Protein AF-A0A3T1D7U4-F1 (afdb_monomer_lite)

Secondary structure (DSSP, 8-state):
-HHHHHHHHHHHHHHHHHHHHHHHHHHHHTT---SEEEEE---SSSSBS-TTS-TT-EEEEEBSEEEEEEETTEEEEEE-SSEEEEEE-----TT-SEEEEEEEESSS-GGGSEEEEEEETTEEE---SBHHHHHTS---SS-EEEEEETTTTTPPSS--EEEEEEPTT--EEEEEEEEEEES--SS-----------PPP----------------------------------HHHHHHHHHHHHHHHHHHHHHHHHTT-

Sequence (262 aa):
MTSLLKKKSFKLSLSLLVALNLLFVTGLTAMAASDNLVFDNYNRATLSDFAGAKVGAQWTGGDAGKSATIEDNALKLEYASKGWFGTGGGIDASEYKYLKITIKGASGGEGADFDLNYAVGETVKTIGKNFADLSGVAITKDYKDIYIDLAANKIDKGIQALHFNFQDGKSGTIWIDDISFTNSNGKKAEPAKVEPKKEEPKKEEPKKDDGEKSEPAATDGAGAEANPKTGDTMNVTLYGLIALLSGGAALAFAIKLRRAKS

Organism: NCBI:txid2507935

pLDDT: mean 72.89, std 22.6, range [29.14, 98.56]

Radius of gyration: 27.5 Å; chains: 1; bounding box: 80×64×59 Å

InterPro domains:
  IPR008979 Galactose-binding-like domain superfamily [SSF49785] (35-192)

Structure (mmCIF, N/CA/C/O backbone):
data_AF-A0A3T1D7U4-F1
#
_entry.id   AF-A0A3T1D7U4-F1
#
loop_
_atom_site.group_PDB
_atom_site.id
_atom_site.type_symbol
_atom_site.label_atom_id
_atom_site.label_alt_id
_atom_site.label_comp_id
_atom_site.label_asym_id
_atom_site.label_entity_id
_atom_site.label_seq_id
_atom_site.pdbx_PDB_ins_code
_atom_site.Cartn_x
_atom_site.Cartn_y
_atom_site.Cartn_z
_atom_site.occupancy
_atom_site.B_iso_or_equiv
_atom_site.auth_seq_id
_atom_site.auth_comp_id
_atom_site.auth_asym_id
_atom_site.auth_atom_id
_atom_site.pdbx_PDB_model_num
ATOM 1 N N . MET A 1 1 ? -65.499 -21.328 26.553 1.00 53.66 1 MET A N 1
ATOM 2 C CA . MET A 1 1 ? -64.328 -21.721 25.724 1.00 53.66 1 MET A CA 1
ATOM 3 C C . MET A 1 1 ? -63.491 -20.549 25.180 1.00 53.66 1 MET A C 1
ATOM 5 O O . MET A 1 1 ? -62.374 -20.770 24.738 1.00 53.66 1 MET A O 1
ATOM 9 N N . THR A 1 2 ? -63.934 -19.292 25.274 1.00 55.16 2 THR A N 1
ATOM 10 C CA . THR A 1 2 ? -63.253 -18.107 24.699 1.00 55.16 2 THR A CA 1
ATOM 11 C C . THR A 1 2 ? -62.012 -17.602 25.461 1.00 55.16 2 THR A C 1
ATOM 13 O O . THR A 1 2 ? -61.178 -16.905 24.887 1.00 55.16 2 THR A O 1
ATOM 16 N N . SER A 1 3 ? -61.840 -17.963 26.739 1.00 56.12 3 SER A N 1
ATOM 17 C CA . SER A 1 3 ? -60.735 -17.479 27.596 1.00 56.12 3 SER A CA 1
ATOM 18 C C . SER A 1 3 ? -59.386 -18.178 27.335 1.00 56.12 3 SER A C 1
ATOM 20 O O . SER A 1 3 ? -58.329 -17.544 27.343 1.00 56.12 3 SER A O 1
ATOM 22 N N . LEU A 1 4 ? -59.410 -19.478 27.027 1.00 48.28 4 LEU A N 1
ATOM 23 C CA . LEU A 1 4 ? -58.203 -20.286 26.799 1.00 48.28 4 LEU A CA 1
ATOM 24 C C . LEU A 1 4 ? -57.510 -19.961 25.466 1.00 48.28 4 LEU A C 1
ATOM 26 O O . LEU A 1 4 ? -56.281 -19.916 25.407 1.00 48.28 4 LEU A O 1
ATOM 30 N N . LEU A 1 5 ? -58.289 -19.653 24.425 1.00 49.59 5 LEU A N 1
ATOM 31 C CA . LEU A 1 5 ? -57.775 -19.254 23.109 1.00 49.59 5 LEU A CA 1
ATOM 32 C C . LEU A 1 5 ? -57.047 -17.897 23.157 1.00 49.59 5 LEU A C 1
ATOM 34 O O . LEU A 1 5 ? -55.971 -17.767 22.578 1.00 49.59 5 LEU A O 1
ATOM 38 N N . LYS A 1 6 ? -57.547 -16.924 23.938 1.00 50.53 6 LYS A N 1
ATOM 39 C CA . LYS A 1 6 ? -56.893 -15.610 24.126 1.00 50.53 6 LYS A CA 1
ATOM 40 C C . LYS A 1 6 ? -55.563 -15.685 24.886 1.00 50.53 6 LYS A C 1
ATOM 42 O O . LYS A 1 6 ? -54.663 -14.894 24.623 1.00 50.53 6 LYS A O 1
ATOM 47 N N . LYS A 1 7 ? -55.410 -16.626 25.827 1.00 51.91 7 LYS A N 1
ATOM 48 C CA . LYS A 1 7 ? -54.144 -16.811 26.563 1.00 51.91 7 LYS A CA 1
ATOM 49 C C . LYS A 1 7 ? -53.052 -17.455 25.705 1.00 51.91 7 LYS A C 1
ATOM 51 O O . LYS A 1 7 ? -51.885 -17.110 25.877 1.00 51.91 7 LYS A O 1
ATOM 56 N N . LYS A 1 8 ? -53.408 -18.371 24.795 1.00 51.25 8 LYS A N 1
ATOM 57 C CA . LYS A 1 8 ? -52.442 -18.996 23.875 1.00 51.25 8 LYS A CA 1
ATOM 58 C C . LYS A 1 8 ? -51.929 -18.008 22.823 1.00 51.25 8 LYS A C 1
ATOM 60 O O . LYS A 1 8 ? -50.721 -17.956 22.617 1.00 51.25 8 LYS A O 1
ATOM 65 N N . SER A 1 9 ? -52.800 -17.182 22.236 1.00 55.19 9 SER A N 1
ATOM 66 C CA . SER A 1 9 ? -52.379 -16.190 21.233 1.00 55.19 9 SER A CA 1
ATOM 67 C C . SER A 1 9 ? -51.456 -15.110 21.812 1.00 55.19 9 SER A C 1
ATOM 69 O O . SER A 1 9 ? -50.485 -14.734 21.165 1.00 55.19 9 SER A O 1
ATOM 71 N N . PHE A 1 10 ? -51.685 -14.682 23.059 1.00 55.12 10 PHE A N 1
ATOM 72 C CA . PHE A 1 10 ? -50.852 -13.671 23.723 1.00 55.12 10 PHE A CA 1
ATOM 73 C C . PHE A 1 10 ? -49.442 -14.171 24.086 1.00 55.12 10 PHE A C 1
ATOM 75 O O . PHE A 1 10 ? -48.466 -13.425 23.992 1.00 55.12 10 PHE A O 1
ATOM 82 N N . LYS A 1 11 ? -49.311 -15.444 24.488 1.00 54.38 11 LYS A N 1
ATOM 83 C CA . LYS A 1 11 ? -47.994 -16.056 24.739 1.00 54.38 11 LYS A CA 1
ATOM 84 C C . LYS A 1 11 ? -47.196 -16.199 23.444 1.00 54.38 11 LYS A C 1
ATOM 86 O O . LYS A 1 11 ? -46.008 -15.903 23.443 1.00 54.38 11 LYS A O 1
ATOM 91 N N . LEU A 1 12 ? -47.862 -16.570 22.349 1.00 57.53 12 LEU A N 1
ATOM 92 C CA . LEU A 1 12 ? -47.230 -16.696 21.037 1.00 57.53 12 LEU A CA 1
ATOM 93 C C . LEU A 1 12 ? -46.692 -15.344 20.534 1.00 57.53 12 LEU A C 1
ATOM 95 O O . LEU A 1 12 ? -45.553 -15.272 20.085 1.00 57.53 12 LEU A O 1
ATOM 99 N N . SER A 1 13 ? -47.467 -14.261 20.679 1.00 58.38 13 SER A N 1
ATOM 100 C CA . SER A 1 13 ? -47.046 -12.918 20.254 1.00 58.38 13 SER A CA 1
ATOM 101 C C . SER A 1 13 ? -45.877 -12.362 21.070 1.00 58.38 13 SER A C 1
ATOM 103 O O . SER A 1 13 ? -45.016 -11.684 20.519 1.00 58.38 13 SER A O 1
ATOM 105 N N . LEU A 1 14 ? -45.815 -12.659 22.373 1.00 58.28 14 LEU A N 1
ATOM 106 C CA . LEU A 1 14 ? -44.717 -12.200 23.226 1.00 58.28 14 LEU A CA 1
ATOM 107 C C . LEU A 1 14 ? -43.421 -12.973 22.939 1.00 58.28 14 LEU A C 1
ATOM 109 O O . LEU A 1 14 ? -42.357 -12.367 22.862 1.00 58.28 14 LEU A O 1
ATOM 113 N N . SER A 1 15 ? -43.512 -14.287 22.714 1.00 57.69 15 SER A N 1
ATOM 114 C CA . SER A 1 15 ? -42.366 -15.107 22.306 1.00 57.69 15 SER A CA 1
ATOM 115 C C . SER A 1 15 ? -41.823 -14.702 20.934 1.00 57.69 15 SER A C 1
ATOM 117 O O . SER A 1 15 ? -40.609 -14.652 20.766 1.00 57.69 15 SER A O 1
ATOM 119 N N . LEU A 1 16 ? -42.694 -14.345 19.982 1.00 58.44 16 LEU A N 1
ATOM 120 C CA . LEU A 1 16 ? -42.275 -13.860 18.664 1.00 58.44 16 LEU A CA 1
ATOM 121 C C . LEU A 1 16 ? -41.575 -12.494 18.752 1.00 58.44 16 LEU A C 1
ATOM 123 O O . LEU A 1 16 ? -40.572 -12.276 18.082 1.00 58.44 16 LEU A O 1
ATOM 127 N N . LEU A 1 17 ? -42.058 -11.594 19.617 1.00 59.16 17 LEU A N 1
ATOM 128 C CA . LEU A 1 17 ? -41.446 -10.281 19.835 1.00 59.16 17 LEU A CA 1
ATOM 129 C C . LEU A 1 17 ? -40.070 -10.392 20.514 1.00 59.16 17 LEU A C 1
ATOM 131 O O . LEU A 1 17 ? -39.145 -9.673 20.143 1.00 59.16 17 LEU A O 1
ATOM 135 N N . VAL A 1 18 ? -39.917 -11.308 21.475 1.00 61.97 18 VAL A N 1
ATOM 136 C CA . VAL A 1 18 ? -38.624 -11.594 22.123 1.00 61.97 18 VAL A CA 1
ATOM 137 C C . VAL A 1 18 ? -37.654 -12.254 21.142 1.00 61.97 18 VAL A C 1
ATOM 139 O O . VAL A 1 18 ? -36.500 -11.844 21.081 1.00 61.97 18 VAL A O 1
ATOM 142 N N . ALA A 1 19 ? -38.113 -13.214 20.333 1.00 59.09 19 ALA A N 1
ATOM 143 C CA . ALA A 1 19 ? -37.288 -13.853 19.307 1.00 59.09 19 ALA A CA 1
ATOM 144 C C . ALA A 1 19 ? -36.840 -12.857 18.225 1.00 59.09 19 ALA A C 1
ATOM 146 O O . ALA A 1 19 ? -35.677 -12.868 17.837 1.00 59.09 19 ALA A O 1
ATOM 147 N N . LEU A 1 20 ? -37.723 -11.951 17.791 1.00 57.59 20 LEU A N 1
ATOM 148 C CA . LEU A 1 20 ? -37.390 -10.907 16.820 1.00 57.59 20 LEU A CA 1
ATOM 149 C C . LEU A 1 20 ? -36.374 -9.903 17.382 1.00 57.59 20 LEU A C 1
ATOM 151 O O . LEU A 1 20 ? -35.462 -9.510 16.665 1.00 57.59 20 LEU A O 1
ATOM 155 N N . ASN A 1 21 ? -36.484 -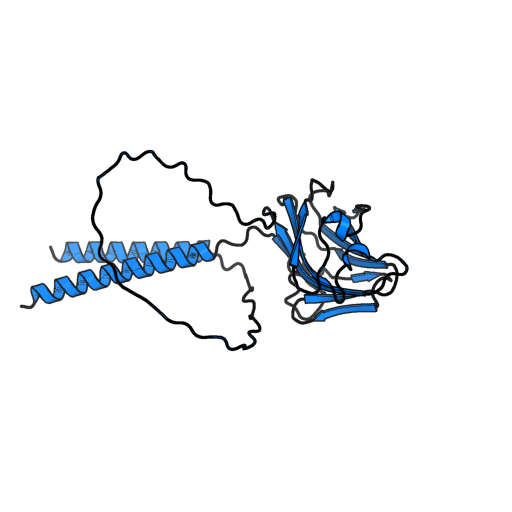9.535 18.665 1.00 57.69 21 ASN A N 1
ATOM 156 C CA . ASN A 1 21 ? -35.491 -8.685 19.328 1.00 57.69 21 ASN A CA 1
ATOM 157 C C . ASN A 1 21 ? -34.150 -9.406 19.517 1.00 57.69 21 ASN A C 1
ATOM 159 O O . ASN A 1 21 ? -33.113 -8.797 19.284 1.00 57.69 21 ASN A O 1
ATOM 163 N N . LEU A 1 22 ? -34.144 -10.695 19.882 1.00 54.62 22 LEU A N 1
ATOM 164 C CA . LEU A 1 22 ? -32.903 -11.474 19.964 1.00 54.62 22 LEU A CA 1
ATOM 165 C C . LEU A 1 22 ? -32.224 -11.594 18.596 1.00 54.62 22 LEU A C 1
ATOM 167 O O . LEU A 1 22 ? -31.020 -11.384 18.518 1.00 54.62 22 LEU A O 1
ATOM 171 N N . LEU A 1 23 ? -32.989 -11.857 17.531 1.00 54.31 23 LEU A N 1
ATOM 172 C CA . LEU A 1 23 ? -32.479 -11.916 16.156 1.00 54.31 23 LEU A CA 1
ATOM 173 C C . LEU A 1 23 ? -31.930 -10.560 15.687 1.00 54.31 23 LEU A C 1
ATOM 17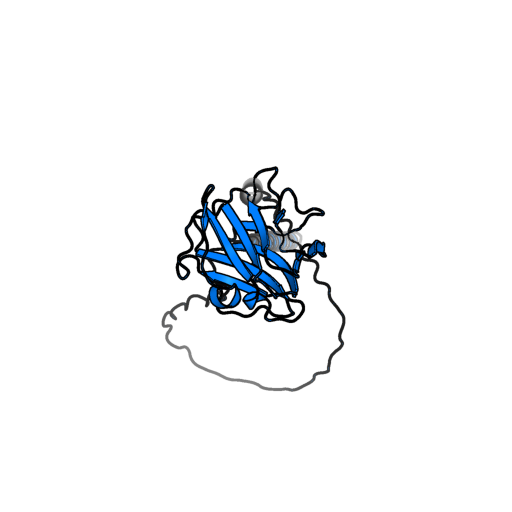5 O O . LEU A 1 23 ? -30.893 -10.517 15.028 1.00 54.31 23 LEU A O 1
ATOM 179 N N . PHE A 1 24 ? -32.572 -9.452 16.076 1.00 53.12 24 PHE A N 1
ATOM 180 C CA . PHE A 1 24 ? -32.063 -8.102 15.818 1.00 53.12 24 PHE A CA 1
ATOM 181 C C . PHE A 1 24 ? -30.762 -7.815 16.578 1.00 53.12 24 PHE A C 1
ATOM 183 O O . PHE A 1 24 ? -29.834 -7.260 16.000 1.00 53.12 24 PHE A O 1
ATOM 190 N N . VAL A 1 25 ? -30.659 -8.222 17.848 1.00 52.56 25 VAL A N 1
ATOM 191 C CA . VAL A 1 25 ? -29.453 -8.016 18.670 1.00 52.56 25 VAL A CA 1
ATOM 192 C C . VAL A 1 25 ? -28.286 -8.877 18.179 1.00 52.56 25 VAL A C 1
ATOM 194 O O . VAL A 1 25 ? -27.166 -8.378 18.115 1.00 52.56 25 VAL A O 1
ATOM 197 N N . THR A 1 26 ? -28.529 -10.124 17.759 1.00 50.12 26 THR A N 1
ATOM 198 C CA . THR A 1 26 ? -27.487 -10.977 17.156 1.00 50.12 26 THR A CA 1
ATOM 199 C C . THR A 1 26 ? -27.084 -10.525 15.753 1.00 50.12 26 THR A C 1
ATOM 201 O O . THR A 1 26 ? -25.946 -10.739 15.350 1.00 50.12 26 THR A O 1
ATOM 204 N N . GLY A 1 27 ? -27.993 -9.885 15.008 1.00 47.16 27 GLY A N 1
ATOM 205 C CA . GLY A 1 27 ? -27.673 -9.260 13.723 1.00 47.16 27 GLY A CA 1
ATOM 206 C C . GLY A 1 27 ? -26.843 -7.980 13.874 1.00 47.16 27 GLY A C 1
ATOM 207 O O . GLY A 1 27 ? -25.966 -7.722 13.055 1.00 47.16 27 GLY A O 1
ATOM 208 N N . LEU A 1 28 ? -27.067 -7.202 14.941 1.00 45.16 28 LEU A N 1
ATOM 209 C CA . LEU A 1 28 ? -26.342 -5.951 15.192 1.00 45.16 28 LEU A CA 1
ATOM 210 C C . LEU A 1 28 ? -24.899 -6.171 15.672 1.00 45.16 28 LEU A C 1
ATOM 212 O O . LEU A 1 28 ? -24.026 -5.379 15.335 1.00 45.16 28 LEU A O 1
ATOM 216 N N . THR A 1 29 ? -24.613 -7.244 16.416 1.00 45.31 29 THR A N 1
ATOM 217 C CA . THR A 1 29 ? -23.237 -7.568 16.840 1.00 45.31 29 THR A CA 1
ATOM 218 C C . THR A 1 29 ? -22.357 -8.099 15.707 1.00 45.31 29 THR A C 1
ATOM 220 O O . THR A 1 29 ? -21.138 -7.990 15.796 1.00 45.31 29 THR A O 1
ATOM 223 N N . ALA A 1 30 ? -22.944 -8.605 14.618 1.00 42.94 30 ALA A N 1
ATOM 224 C CA . ALA A 1 30 ? -22.214 -8.944 13.392 1.00 42.94 30 ALA A CA 1
ATOM 225 C C . ALA A 1 30 ? -21.833 -7.704 12.552 1.00 42.94 30 ALA A C 1
ATOM 227 O O . ALA A 1 30 ? -21.027 -7.811 11.634 1.00 42.94 30 ALA A O 1
ATOM 228 N N . MET A 1 31 ? -22.383 -6.532 12.891 1.00 43.25 31 MET A N 1
ATOM 229 C CA . MET A 1 31 ? -22.093 -5.226 12.285 1.00 43.25 31 MET A CA 1
ATOM 230 C C . MET A 1 31 ? -21.201 -4.371 13.199 1.00 43.25 31 MET A C 1
ATOM 232 O O . MET A 1 31 ? -21.286 -3.142 13.185 1.00 43.25 31 MET A O 1
ATOM 236 N N . ALA A 1 32 ? -20.370 -4.995 14.042 1.00 44.56 32 ALA A N 1
ATOM 237 C CA . ALA A 1 32 ? -19.272 -4.270 14.666 1.00 44.56 32 ALA A CA 1
ATOM 238 C C . ALA A 1 32 ? -18.412 -3.713 13.526 1.00 44.56 32 ALA A C 1
ATOM 240 O O . ALA A 1 32 ? -17.830 -4.483 12.759 1.00 44.56 32 ALA A O 1
ATOM 241 N N . ALA A 1 33 ? -18.424 -2.386 13.365 1.00 50.31 33 ALA A N 1
ATOM 242 C CA . ALA A 1 33 ? -17.563 -1.681 12.430 1.00 50.31 33 ALA A CA 1
ATOM 243 C C . ALA A 1 33 ? -16.162 -2.284 12.542 1.00 50.31 33 ALA A C 1
ATOM 245 O O . ALA A 1 33 ? -15.652 -2.427 13.652 1.00 50.31 33 ALA A O 1
ATOM 246 N N . SER A 1 34 ? -15.586 -2.722 11.421 1.00 59.31 34 SER A N 1
ATOM 247 C CA . SER A 1 34 ? -14.240 -3.281 11.448 1.00 59.31 34 SER A CA 1
ATOM 248 C C . SER A 1 34 ? -13.321 -2.276 12.135 1.00 59.31 34 SER A C 1
ATOM 250 O O . SER A 1 34 ? -13.309 -1.117 11.721 1.00 59.31 34 SER A O 1
ATOM 252 N N . ASP A 1 35 ? -12.532 -2.714 13.120 1.00 78.75 35 ASP A N 1
ATOM 253 C CA . ASP A 1 35 ? -11.459 -1.938 13.772 1.00 78.75 35 ASP A CA 1
ATOM 254 C C . ASP A 1 35 ? -10.312 -1.588 12.794 1.00 78.75 35 ASP A C 1
ATOM 256 O O . ASP A 1 35 ? -9.145 -1.501 13.177 1.00 78.75 35 ASP A O 1
ATOM 260 N N . ASN A 1 36 ? -10.617 -1.461 11.505 1.00 89.12 36 ASN A N 1
ATOM 261 C CA . ASN A 1 36 ? -9.690 -1.192 10.433 1.00 89.12 36 ASN A CA 1
ATOM 262 C C . ASN A 1 36 ? -9.962 0.210 9.888 1.00 89.12 36 ASN A C 1
ATOM 264 O O . ASN A 1 36 ? -11.083 0.524 9.488 1.00 89.12 36 ASN A O 1
ATOM 268 N N . LEU A 1 37 ? -8.916 1.021 9.800 1.00 90.38 37 LEU A N 1
ATOM 269 C CA . LEU A 1 37 ? -8.921 2.255 9.029 1.00 90.38 37 LEU A CA 1
ATOM 270 C C . LEU A 1 37 ? -8.571 1.922 7.584 1.00 90.38 37 LEU A C 1
ATOM 272 O O . LEU A 1 37 ? -7.422 1.611 7.275 1.00 90.38 37 LEU A O 1
ATOM 276 N N . VAL A 1 38 ? -9.565 1.966 6.702 1.00 90.56 38 VAL A N 1
ATOM 277 C CA . VAL A 1 38 ? -9.358 1.738 5.268 1.00 90.56 38 VAL A CA 1
ATOM 278 C C . VAL A 1 38 ? -8.522 2.877 4.694 1.00 90.56 38 VAL A C 1
ATOM 280 O O . VAL A 1 38 ? -8.900 4.043 4.790 1.00 90.56 38 VAL A O 1
ATOM 283 N N . PHE A 1 39 ? -7.383 2.527 4.103 1.00 89.50 39 PHE A N 1
ATOM 284 C CA . PHE A 1 39 ? -6.553 3.449 3.341 1.00 89.50 39 PHE A CA 1
ATOM 285 C C . PHE A 1 39 ? -7.082 3.545 1.915 1.00 89.50 39 PHE A C 1
ATOM 287 O O . PHE A 1 39 ? -7.434 4.630 1.464 1.00 89.50 39 PHE A O 1
ATOM 294 N N . ASP A 1 40 ? -7.211 2.408 1.233 1.00 91.06 40 ASP A N 1
ATOM 295 C CA . ASP A 1 40 ? -7.836 2.311 -0.082 1.00 91.06 40 ASP A CA 1
ATOM 296 C C . ASP A 1 40 ? -8.439 0.913 -0.287 1.00 91.06 40 ASP A C 1
ATOM 298 O O . ASP A 1 40 ? -7.841 -0.075 0.124 1.00 91.06 40 ASP A O 1
ATOM 302 N N . ASN A 1 41 ? -9.604 0.839 -0.926 1.00 92.06 41 ASN A N 1
ATOM 303 C CA . ASN A 1 41 ? -10.316 -0.393 -1.278 1.00 92.06 41 ASN A CA 1
ATOM 304 C C . ASN A 1 41 ? -10.639 -0.492 -2.780 1.00 92.06 41 ASN A C 1
ATOM 306 O O . ASN A 1 41 ? -11.408 -1.359 -3.171 1.00 92.06 41 ASN A O 1
ATOM 310 N N . TYR A 1 42 ? -10.162 0.464 -3.589 1.00 92.25 42 TYR A N 1
ATOM 311 C CA . TYR A 1 42 ? -10.293 0.507 -5.052 1.00 92.25 42 TYR A CA 1
ATOM 312 C C . TYR A 1 42 ? -11.714 0.316 -5.621 1.00 92.25 42 TYR A C 1
ATOM 314 O O . TYR A 1 42 ? -11.872 0.090 -6.819 1.00 92.25 42 TYR A O 1
ATOM 322 N N . ASN A 1 43 ? -12.756 0.522 -4.807 1.00 90.38 43 ASN A N 1
ATOM 323 C CA . ASN A 1 43 ? -14.171 0.442 -5.191 1.00 90.38 43 ASN A CA 1
ATOM 324 C C . ASN A 1 43 ? -14.619 1.692 -5.973 1.00 90.38 43 ASN A C 1
ATOM 326 O O . ASN A 1 43 ? -15.509 2.435 -5.554 1.00 90.38 43 ASN A O 1
ATOM 330 N N . ARG A 1 44 ? -13.951 1.975 -7.093 1.00 89.69 44 ARG A N 1
ATOM 331 C CA . ARG A 1 44 ? -14.188 3.136 -7.964 1.00 89.69 44 ARG A CA 1
ATOM 332 C C . ARG A 1 44 ? -13.631 2.880 -9.364 1.00 89.69 44 ARG A C 1
ATOM 334 O O . ARG A 1 44 ? -12.863 1.954 -9.578 1.00 89.69 44 ARG A O 1
ATOM 341 N N . ALA A 1 45 ? -13.991 3.728 -10.323 1.00 88.44 45 ALA A N 1
ATOM 342 C CA . ALA A 1 45 ? -13.571 3.560 -11.717 1.00 88.44 45 ALA A CA 1
ATOM 343 C C . ALA A 1 45 ? -12.173 4.130 -12.032 1.00 88.44 45 ALA A C 1
ATOM 345 O O . ALA A 1 45 ? -11.550 3.724 -13.010 1.00 88.44 45 ALA A O 1
ATOM 346 N N . THR A 1 46 ? -11.687 5.095 -11.247 1.00 89.12 46 THR A N 1
ATOM 347 C CA . THR A 1 46 ? -10.443 5.835 -11.518 1.00 89.12 46 THR A CA 1
ATOM 348 C C . THR A 1 46 ? -9.511 5.822 -10.313 1.00 89.12 46 THR A C 1
ATOM 350 O O . THR A 1 46 ? -9.926 5.591 -9.187 1.00 89.12 46 THR A O 1
ATOM 353 N N . LEU A 1 47 ? -8.228 6.116 -10.517 1.00 87.25 47 LEU A N 1
ATOM 354 C CA . LEU A 1 47 ? -7.225 6.136 -9.443 1.00 87.25 47 LEU A CA 1
ATOM 355 C C . LEU A 1 47 ? -7.272 7.383 -8.530 1.00 87.25 47 LEU A C 1
ATOM 357 O O . LEU A 1 47 ? -6.467 7.485 -7.602 1.00 87.25 47 LEU A O 1
ATOM 361 N N . SER A 1 48 ? -8.202 8.307 -8.772 1.00 82.75 48 SER A N 1
ATOM 362 C CA . SER A 1 48 ? -8.431 9.526 -7.984 1.00 82.75 48 SER A CA 1
ATOM 363 C C . SER A 1 48 ? -9.411 9.307 -6.831 1.00 82.75 48 SER A C 1
ATOM 365 O O . SER A 1 48 ? -10.206 8.374 -6.876 1.00 82.75 48 SER A O 1
ATOM 367 N N . ASP A 1 49 ? -9.364 10.187 -5.826 1.00 73.00 49 ASP A N 1
ATOM 368 C CA . ASP A 1 49 ? -10.337 10.296 -4.726 1.00 73.00 49 ASP A CA 1
ATOM 369 C C . ASP A 1 49 ? -10.547 8.983 -3.956 1.00 73.00 49 ASP A C 1
ATOM 371 O O . ASP A 1 49 ? -11.658 8.475 -3.807 1.00 73.00 49 ASP A O 1
ATOM 375 N N . PHE A 1 50 ? -9.446 8.398 -3.486 1.00 73.25 50 PHE A N 1
ATOM 376 C CA . PHE A 1 50 ? -9.476 7.113 -2.799 1.00 73.25 50 PHE A CA 1
ATOM 377 C C . PHE A 1 50 ? -9.911 7.195 -1.328 1.00 73.25 50 PHE A C 1
ATOM 379 O O . PHE A 1 50 ? -9.797 8.235 -0.682 1.00 73.25 50 PHE A O 1
ATOM 386 N N . ALA A 1 51 ? -10.402 6.066 -0.806 1.00 62.81 51 ALA A N 1
ATOM 387 C CA . ALA A 1 51 ? -11.298 5.996 0.352 1.00 62.81 51 ALA A CA 1
ATOM 388 C C . ALA A 1 51 ? -10.797 6.675 1.639 1.00 62.81 51 ALA A C 1
ATOM 390 O O . ALA A 1 51 ? -11.594 7.291 2.344 1.00 62.81 51 ALA A O 1
ATOM 391 N N . GLY A 1 52 ? -9.511 6.563 1.970 1.00 59.62 52 GLY A N 1
ATOM 392 C CA . GLY A 1 52 ? -8.990 7.136 3.209 1.00 59.62 52 GLY A CA 1
ATOM 393 C C . GLY A 1 52 ? -8.522 8.591 3.086 1.00 59.62 52 GLY A C 1
ATOM 394 O O . GLY A 1 52 ? -8.216 9.219 4.097 1.00 59.62 52 GLY A O 1
ATOM 395 N N . ALA A 1 53 ? -8.451 9.160 1.885 1.00 61.94 53 ALA A N 1
ATOM 396 C CA . ALA A 1 53 ? -7.832 10.462 1.696 1.00 61.94 53 ALA A CA 1
ATOM 397 C C . ALA A 1 53 ? -8.819 11.639 1.679 1.00 61.94 53 ALA A C 1
ATOM 399 O O . ALA A 1 53 ? -10.022 11.501 1.468 1.00 61.94 53 ALA A O 1
ATOM 400 N N . LYS A 1 54 ? -8.281 12.849 1.879 1.00 62.62 54 LYS A N 1
ATOM 401 C CA . LYS A 1 54 ? -9.004 14.095 1.585 1.00 62.62 54 LYS A CA 1
ATOM 402 C C . LYS A 1 54 ? -9.248 14.197 0.072 1.00 62.62 54 LYS A C 1
ATOM 404 O O . LYS A 1 54 ? -8.455 13.683 -0.713 1.00 62.62 54 LYS A O 1
ATOM 409 N N . VAL A 1 55 ? -10.311 14.904 -0.320 1.00 59.53 55 VAL A N 1
ATOM 410 C CA . VAL A 1 55 ? -10.655 15.193 -1.727 1.00 59.53 55 VAL A CA 1
ATOM 411 C C . VAL A 1 55 ? -9.414 15.634 -2.518 1.00 59.53 55 VAL A C 1
ATOM 413 O O . VAL A 1 55 ? -8.683 16.517 -2.061 1.00 59.53 55 VAL A O 1
ATOM 416 N N . GLY A 1 56 ? -9.190 15.033 -3.691 1.00 61.28 56 GLY A N 1
ATOM 417 C CA . GLY A 1 56 ? -8.079 15.349 -4.595 1.00 61.28 56 GLY A CA 1
ATOM 418 C C . GLY A 1 56 ? -6.817 14.496 -4.427 1.00 61.28 56 GLY A C 1
ATOM 419 O O . GLY A 1 56 ? -5.843 14.714 -5.147 1.00 61.28 56 GLY A O 1
ATOM 420 N N . ALA A 1 57 ? -6.798 13.529 -3.509 1.00 70.88 57 ALA A N 1
ATOM 421 C CA . ALA A 1 57 ? -5.687 12.589 -3.405 1.00 70.88 57 ALA A CA 1
ATOM 422 C C . ALA A 1 57 ? -5.732 11.546 -4.531 1.00 70.88 57 ALA A C 1
ATOM 424 O O . ALA A 1 57 ? -6.796 11.033 -4.886 1.00 70.88 57 ALA A O 1
ATOM 425 N N . GLN A 1 58 ? -4.571 11.215 -5.092 1.00 81.75 58 GLN A N 1
ATOM 426 C CA . GLN A 1 58 ? -4.483 10.384 -6.288 1.00 81.75 58 GLN A CA 1
ATOM 427 C C . GLN A 1 58 ? -3.307 9.420 -6.199 1.00 81.75 58 GLN A C 1
ATOM 429 O O . GLN A 1 58 ? -2.199 9.813 -5.827 1.00 81.75 58 GLN A O 1
ATOM 434 N N . TRP A 1 59 ? -3.530 8.179 -6.632 1.00 88.00 59 TRP A N 1
ATOM 435 C CA . TRP A 1 59 ? -2.410 7.319 -6.983 1.00 88.00 59 TRP A CA 1
ATOM 436 C C . TRP A 1 59 ? -1.720 7.834 -8.243 1.00 88.00 59 TRP A C 1
ATOM 438 O O . TRP A 1 59 ? -2.352 8.179 -9.246 1.00 88.00 59 TRP A O 1
ATOM 448 N N . THR A 1 60 ? -0.402 7.884 -8.183 1.00 88.31 60 THR A N 1
ATOM 449 C CA . THR A 1 60 ? 0.462 8.348 -9.258 1.00 88.31 60 THR A CA 1
ATOM 450 C C . THR A 1 60 ? 1.749 7.532 -9.258 1.00 88.31 60 THR A C 1
ATOM 452 O O . THR A 1 60 ? 2.059 6.828 -8.297 1.00 88.31 60 THR A O 1
ATOM 455 N N . GLY A 1 61 ? 2.507 7.597 -10.342 1.00 82.88 61 GLY A N 1
ATOM 456 C CA . GLY A 1 61 ? 3.790 6.919 -10.435 1.00 82.88 61 GLY A CA 1
ATOM 457 C C . GLY A 1 61 ? 4.806 7.731 -11.213 1.00 82.88 61 GLY A C 1
ATOM 458 O O . GLY A 1 61 ? 4.448 8.554 -12.055 1.00 82.88 61 GLY A O 1
ATOM 459 N N . GLY A 1 62 ? 6.076 7.474 -10.921 1.00 75.12 62 GLY A N 1
ATOM 460 C CA . GLY A 1 62 ? 7.216 7.962 -11.686 1.00 75.12 62 GLY A CA 1
ATOM 461 C C . GLY A 1 62 ? 8.061 6.782 -12.146 1.00 75.12 62 GLY A C 1
ATOM 462 O O . GLY A 1 62 ? 8.484 5.978 -11.317 1.00 75.12 62 GLY A O 1
ATOM 463 N N . ASP A 1 63 ? 8.272 6.674 -13.458 1.00 74.44 63 ASP A N 1
ATOM 464 C CA . ASP A 1 63 ? 9.211 5.782 -14.167 1.00 74.44 63 ASP A CA 1
ATOM 465 C C . ASP A 1 63 ? 9.139 4.252 -13.888 1.00 74.44 63 ASP A C 1
ATOM 467 O O . ASP A 1 63 ? 9.811 3.473 -14.561 1.00 74.44 63 ASP A O 1
ATOM 471 N N . ALA A 1 64 ? 8.299 3.786 -12.952 1.00 61.41 64 ALA A N 1
ATOM 472 C CA . ALA A 1 64 ? 8.258 2.392 -12.464 1.00 61.41 64 ALA A CA 1
ATOM 473 C C . ALA A 1 64 ? 7.352 1.444 -13.235 1.00 61.41 64 ALA A C 1
ATOM 475 O O . ALA A 1 64 ? 7.537 0.226 -13.225 1.00 61.41 64 ALA A O 1
ATOM 476 N N . GLY A 1 65 ? 6.264 1.997 -13.758 1.00 63.66 65 GLY A N 1
ATOM 477 C CA . GLY A 1 65 ? 5.087 1.232 -14.117 1.00 63.66 65 GLY A CA 1
ATOM 478 C C . GLY A 1 65 ? 4.883 1.248 -15.613 1.00 63.66 65 GLY A C 1
ATOM 479 O O . GLY A 1 65 ? 4.792 2.312 -16.219 1.00 63.66 65 GLY A O 1
ATOM 480 N N . LYS A 1 66 ? 4.742 0.064 -16.194 1.00 80.81 66 LYS A N 1
ATOM 481 C CA . LYS A 1 66 ? 4.190 -0.090 -17.536 1.00 80.81 66 LYS A CA 1
ATOM 482 C C . LYS A 1 66 ? 2.744 0.424 -17.565 1.00 80.81 66 LYS A C 1
ATOM 484 O O . LYS A 1 66 ? 2.358 1.095 -18.518 1.00 80.81 66 LYS A O 1
ATOM 489 N N . SER A 1 67 ? 1.962 0.141 -16.520 1.00 89.94 67 SER A N 1
ATOM 490 C CA . SER A 1 67 ? 0.574 0.601 -16.371 1.00 89.94 67 SER A CA 1
ATOM 491 C C . SER A 1 67 ? 0.082 0.468 -14.922 1.00 89.94 67 SER A C 1
ATOM 493 O O . SER A 1 67 ? 0.543 -0.387 -14.165 1.00 89.94 67 SER A O 1
ATOM 495 N N . ALA A 1 68 ? -0.887 1.309 -14.549 1.00 92.62 68 ALA A N 1
ATOM 496 C CA . ALA A 1 68 ? -1.655 1.190 -13.314 1.00 92.62 68 ALA A CA 1
ATOM 497 C C . ALA A 1 68 ? -3.138 1.449 -13.609 1.00 92.62 68 ALA A C 1
ATOM 499 O O . ALA A 1 68 ? -3.487 2.497 -14.157 1.00 92.62 68 ALA A O 1
ATOM 500 N N . THR A 1 69 ? -4.005 0.498 -13.272 1.00 93.44 69 THR A N 1
ATOM 501 C CA . THR A 1 69 ? -5.447 0.552 -13.566 1.00 93.44 69 THR A CA 1
ATOM 502 C C . THR A 1 69 ? -6.246 -0.101 -12.448 1.00 93.44 69 THR A C 1
ATOM 504 O O . THR A 1 69 ? -5.713 -0.927 -11.713 1.00 93.44 69 THR A O 1
ATOM 507 N N . ILE A 1 70 ? -7.531 0.231 -12.335 1.00 94.94 70 ILE A N 1
ATOM 508 C CA . ILE 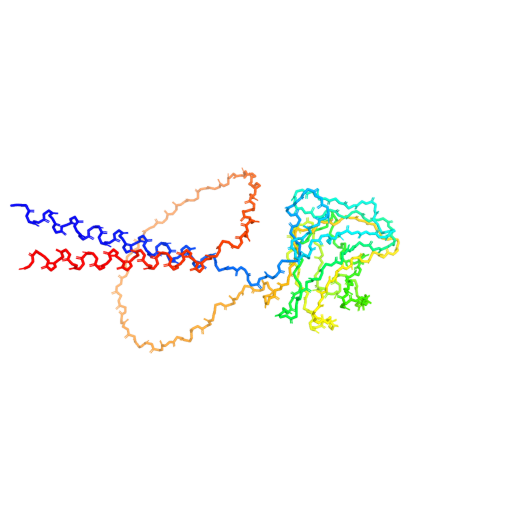A 1 70 ? -8.457 -0.549 -11.510 1.00 94.94 70 ILE A CA 1
ATOM 509 C C . ILE A 1 70 ? -9.071 -1.650 -12.384 1.00 94.94 70 ILE A C 1
ATOM 511 O O . ILE A 1 70 ? -9.608 -1.363 -13.452 1.00 94.94 70 ILE A O 1
ATOM 515 N N . GLU A 1 71 ? -8.959 -2.899 -11.940 1.00 95.06 71 GLU A N 1
ATOM 516 C CA . GLU A 1 71 ? -9.527 -4.100 -12.565 1.00 95.06 71 GLU A CA 1
ATOM 517 C C . GLU A 1 71 ? -10.224 -4.905 -11.461 1.00 95.06 71 GLU A C 1
ATOM 519 O O . GLU A 1 71 ? -9.606 -5.185 -10.438 1.00 95.06 71 GLU A O 1
ATOM 524 N N . ASP A 1 72 ? -11.510 -5.223 -11.632 1.00 94.25 72 ASP A N 1
ATOM 525 C CA . ASP A 1 72 ? -12.316 -5.982 -10.658 1.00 94.25 72 ASP A CA 1
ATOM 526 C C . ASP A 1 72 ? -12.274 -5.431 -9.217 1.00 94.25 72 ASP A C 1
ATOM 528 O O . ASP A 1 72 ? -12.196 -6.184 -8.251 1.00 94.25 72 ASP A O 1
ATOM 532 N N . ASN A 1 73 ? -12.342 -4.100 -9.072 1.00 94.19 73 ASN A N 1
ATOM 533 C CA . ASN A 1 73 ? -12.200 -3.381 -7.796 1.00 94.19 73 ASN A CA 1
ATOM 534 C C . ASN A 1 73 ? -10.855 -3.609 -7.081 1.00 94.19 73 ASN A C 1
ATOM 536 O O . ASN A 1 73 ? -10.766 -3.440 -5.873 1.00 94.19 73 ASN A O 1
ATOM 540 N N . ALA A 1 74 ? -9.798 -3.944 -7.819 1.00 96.50 74 ALA A N 1
ATOM 541 C CA . ALA A 1 74 ? -8.434 -3.999 -7.313 1.00 96.50 74 ALA A CA 1
ATOM 542 C C . ALA A 1 74 ? -7.513 -3.099 -8.144 1.00 96.50 74 ALA A C 1
ATOM 544 O O . ALA A 1 74 ? -7.666 -2.970 -9.361 1.00 96.50 74 ALA A O 1
ATOM 545 N N . LEU A 1 75 ? -6.503 -2.505 -7.510 1.00 95.75 75 LEU A N 1
ATOM 546 C CA . LEU A 1 75 ? -5.397 -1.885 -8.231 1.00 95.75 75 LEU A CA 1
ATOM 547 C C . LEU A 1 75 ? -4.560 -2.976 -8.886 1.00 95.75 75 LEU A C 1
ATOM 549 O O . LEU A 1 75 ? -3.898 -3.744 -8.193 1.00 95.75 75 LEU A O 1
ATOM 553 N N . LYS A 1 76 ? -4.522 -2.986 -10.213 1.00 96.56 76 LYS A N 1
ATOM 554 C CA . LYS A 1 76 ? -3.538 -3.723 -10.997 1.00 96.56 76 LYS A CA 1
ATOM 555 C C . LYS A 1 76 ? -2.359 -2.821 -11.316 1.00 96.56 76 LYS A C 1
ATOM 557 O O . LYS A 1 76 ? -2.534 -1.739 -11.879 1.00 96.56 76 LYS A O 1
ATOM 562 N N . LEU A 1 77 ? -1.164 -3.298 -10.998 1.00 95.69 77 LEU A N 1
ATOM 563 C CA . LEU A 1 77 ? 0.082 -2.582 -11.226 1.00 95.69 77 LEU A CA 1
ATOM 564 C C . LEU A 1 77 ? 1.048 -3.470 -12.010 1.00 95.69 77 LEU A C 1
ATOM 566 O O . LEU A 1 77 ? 1.527 -4.482 -11.495 1.00 95.69 77 LEU A O 1
ATOM 570 N N . GLU A 1 78 ? 1.319 -3.091 -13.259 1.00 95.62 78 GLU A N 1
ATOM 571 C CA . GLU A 1 78 ? 2.335 -3.718 -14.105 1.00 95.62 78 GLU A CA 1
ATOM 572 C C . GLU A 1 78 ? 3.619 -2.888 -14.045 1.00 95.62 78 GLU A C 1
ATOM 574 O O . GLU A 1 78 ? 3.613 -1.698 -14.367 1.00 95.62 78 GLU A O 1
ATOM 579 N N . TYR A 1 79 ? 4.735 -3.518 -13.691 1.00 95.25 79 TYR A N 1
ATOM 580 C CA . TYR A 1 79 ? 6.050 -2.881 -13.610 1.00 95.25 79 TYR A CA 1
ATOM 581 C C . TYR A 1 79 ? 7.048 -3.591 -14.524 1.00 95.25 79 TYR A C 1
ATOM 583 O O . TYR A 1 79 ? 6.957 -4.800 -14.748 1.00 95.25 79 TYR A O 1
ATOM 591 N N . ALA A 1 80 ? 7.984 -2.829 -15.088 1.00 92.81 80 ALA A N 1
ATOM 592 C CA . ALA A 1 80 ? 8.992 -3.343 -16.024 1.00 92.81 80 ALA A CA 1
ATOM 593 C C . ALA A 1 80 ? 10.367 -2.667 -15.892 1.00 92.81 80 ALA A C 1
ATOM 595 O O . ALA A 1 80 ? 11.302 -3.028 -16.606 1.00 92.81 80 ALA A O 1
ATOM 596 N N . SER A 1 81 ? 10.484 -1.674 -15.014 1.00 90.06 81 SER A N 1
ATOM 597 C CA . SER A 1 81 ? 11.690 -0.882 -14.793 1.00 90.06 81 SER A CA 1
ATOM 598 C C . SER A 1 81 ? 11.707 -0.346 -13.367 1.00 90.06 81 SER A C 1
ATOM 600 O O . SER A 1 81 ? 10.706 -0.388 -12.648 1.00 90.06 81 SER A O 1
ATOM 602 N N . LYS A 1 82 ? 12.856 0.196 -12.964 1.00 92.88 82 LYS A N 1
ATOM 603 C CA . LYS A 1 82 ? 12.976 0.938 -11.713 1.00 92.88 82 LYS A CA 1
ATOM 604 C C . LYS A 1 82 ? 12.026 2.136 -11.691 1.00 92.88 82 LYS A C 1
ATOM 606 O O . LYS A 1 82 ? 11.983 2.903 -12.645 1.00 92.88 82 LYS A O 1
ATOM 611 N N . GLY A 1 83 ? 11.386 2.371 -10.552 1.00 92.31 83 GLY A N 1
ATOM 612 C CA . GLY A 1 83 ? 10.690 3.625 -10.262 1.00 92.31 83 GLY A CA 1
ATOM 613 C C . GLY A 1 83 ? 9.798 3.494 -9.036 1.00 92.31 83 GLY A C 1
ATOM 614 O O . GLY A 1 83 ? 10.018 2.618 -8.202 1.00 92.31 83 GLY A O 1
ATOM 615 N N . TRP A 1 84 ? 8.755 4.312 -8.942 1.00 92.56 84 TRP A N 1
ATOM 616 C CA . TRP A 1 84 ? 7.758 4.198 -7.883 1.00 92.56 84 TRP A CA 1
ATOM 617 C C . TRP A 1 84 ? 6.310 4.349 -8.367 1.00 92.56 84 TRP A C 1
ATOM 619 O O . TRP A 1 84 ? 6.023 5.041 -9.343 1.00 92.56 84 TRP A O 1
ATOM 629 N N . PHE A 1 85 ? 5.391 3.724 -7.638 1.00 93.19 85 PHE A N 1
ATOM 630 C CA . PHE A 1 85 ? 3.956 3.977 -7.704 1.00 93.19 85 PHE A CA 1
ATOM 631 C C . PHE A 1 85 ? 3.437 4.180 -6.288 1.00 93.19 85 PHE A C 1
ATOM 633 O O . PHE A 1 85 ? 3.751 3.409 -5.387 1.00 93.19 85 PHE A O 1
ATOM 640 N N . GLY A 1 86 ? 2.674 5.232 -6.054 1.00 90.00 86 GLY A N 1
ATOM 641 C CA . GLY A 1 86 ? 2.326 5.629 -4.706 1.00 90.00 86 GLY A CA 1
ATOM 642 C C . GLY A 1 86 ? 1.249 6.685 -4.673 1.00 90.00 86 GLY A C 1
ATOM 643 O O . GLY A 1 86 ? 0.739 7.125 -5.699 1.00 90.00 86 GLY A O 1
ATOM 644 N N . THR A 1 87 ? 0.904 7.098 -3.470 1.00 83.94 87 THR A N 1
ATOM 645 C CA . THR A 1 87 ? -0.066 8.163 -3.263 1.00 83.94 87 THR A CA 1
ATOM 646 C C . THR A 1 87 ? 0.337 9.038 -2.092 1.00 83.94 87 THR A C 1
ATOM 648 O O . THR A 1 87 ? 1.011 8.569 -1.177 1.00 83.94 87 THR A O 1
ATOM 651 N N . GLY A 1 88 ? -0.131 10.285 -2.115 1.00 71.50 88 GLY A N 1
ATOM 652 C CA . GLY A 1 88 ? -0.195 11.169 -0.961 1.00 71.50 88 GLY A CA 1
ATOM 653 C C . GLY A 1 88 ? -1.653 11.518 -0.676 1.00 71.50 88 GLY A C 1
ATOM 654 O O . GLY A 1 88 ? -2.368 11.996 -1.555 1.00 71.50 88 GLY A O 1
ATOM 655 N N . GLY A 1 89 ? -2.100 11.274 0.551 1.00 64.88 89 GLY A N 1
ATOM 656 C CA . GLY A 1 89 ? -3.466 11.544 0.978 1.00 64.88 89 GLY A CA 1
ATOM 657 C C . GLY A 1 89 ? -3.531 11.398 2.484 1.00 64.88 89 GLY A C 1
ATOM 658 O O . GLY A 1 89 ? -3.513 10.284 2.987 1.00 64.88 89 GLY A O 1
ATOM 659 N N . GLY A 1 90 ? -3.528 12.530 3.192 1.00 64.69 90 GLY A N 1
ATOM 660 C CA . GLY A 1 90 ? -3.330 12.580 4.639 1.00 64.69 90 GLY A CA 1
ATOM 661 C C . GLY A 1 90 ? -4.308 11.698 5.409 1.00 64.69 90 GLY A C 1
ATOM 662 O O . GLY A 1 90 ? -5.429 12.119 5.688 1.00 64.69 90 GLY A O 1
ATOM 663 N N . ILE A 1 91 ? -3.839 10.510 5.774 1.00 73.62 91 ILE A N 1
ATOM 664 C CA . ILE A 1 91 ? -4.482 9.575 6.687 1.00 73.62 91 ILE A CA 1
ATOM 665 C C . ILE A 1 91 ? -3.719 9.637 7.999 1.00 73.62 91 ILE A C 1
ATOM 667 O O . ILE A 1 91 ? -2.493 9.692 8.013 1.00 73.62 91 ILE A O 1
ATOM 671 N N . ASP A 1 92 ? -4.443 9.667 9.111 1.00 78.38 92 ASP A N 1
ATOM 672 C CA . ASP A 1 92 ? -3.824 9.543 10.423 1.00 78.38 92 ASP A CA 1
ATOM 673 C C . ASP A 1 92 ? -3.960 8.104 10.919 1.00 78.38 92 ASP A C 1
ATOM 675 O O . ASP A 1 92 ? -4.991 7.695 11.453 1.00 78.38 92 ASP A O 1
ATOM 679 N N . ALA A 1 93 ? -2.899 7.326 10.717 1.00 84.62 93 ALA A N 1
ATOM 680 C CA . ALA A 1 93 ? -2.811 5.939 11.158 1.00 84.62 93 ALA A CA 1
ATOM 681 C C . ALA A 1 93 ? -2.165 5.773 12.549 1.00 84.62 93 ALA A C 1
ATOM 683 O O . ALA A 1 93 ? -1.749 4.670 12.905 1.00 84.62 93 ALA A O 1
ATOM 684 N N . SER A 1 94 ? -2.031 6.843 13.343 1.00 86.88 94 SER A N 1
ATOM 685 C CA . SER A 1 94 ? -1.226 6.831 14.581 1.00 86.88 94 SER A CA 1
ATOM 686 C C . SER A 1 94 ? -1.696 5.844 15.661 1.00 86.88 94 SER A C 1
ATOM 688 O O . SER A 1 94 ? -0.889 5.399 16.490 1.00 86.88 94 SER A O 1
ATOM 690 N N . GLU A 1 95 ? -2.973 5.463 15.631 1.00 89.19 95 GLU A N 1
ATOM 691 C CA . GLU A 1 95 ? -3.608 4.555 16.597 1.00 89.19 95 GLU A CA 1
ATOM 692 C C . GLU A 1 95 ? -3.507 3.065 16.223 1.00 89.19 95 GLU A C 1
ATOM 694 O O . GLU A 1 95 ? -3.954 2.204 16.983 1.00 89.19 95 GLU A O 1
ATOM 699 N N . TYR A 1 96 ? -2.916 2.733 15.071 1.00 92.19 96 TYR A N 1
ATOM 700 C CA . TYR A 1 96 ? -2.888 1.367 14.548 1.00 92.19 96 TYR A CA 1
ATOM 701 C C . TYR A 1 96 ? -1.515 0.707 14.677 1.00 92.19 96 TYR A C 1
ATOM 703 O O . TYR A 1 96 ? -0.472 1.359 14.612 1.00 92.19 96 TYR A O 1
ATOM 711 N N . LYS A 1 97 ? -1.515 -0.616 14.867 1.00 94.56 97 LYS A N 1
ATOM 712 C CA . LYS A 1 97 ? -0.295 -1.425 15.036 1.00 94.56 97 LYS A CA 1
ATOM 713 C C . LYS A 1 97 ? 0.216 -2.042 13.739 1.00 94.56 97 LYS A C 1
ATOM 715 O O . LYS A 1 97 ? 1.421 -2.247 13.601 1.00 94.56 97 LYS A O 1
ATOM 720 N N . TYR A 1 98 ? -0.692 -2.353 12.821 1.00 95.31 98 TYR A N 1
ATOM 721 C CA . TYR A 1 98 ? -0.391 -3.092 11.604 1.00 95.31 98 TYR A CA 1
ATOM 722 C C . TYR A 1 98 ? -0.884 -2.345 10.372 1.00 95.31 98 TYR A C 1
ATOM 724 O O . TYR A 1 98 ? -1.969 -1.762 10.385 1.00 95.31 98 TYR A O 1
ATOM 732 N N . LEU A 1 99 ? -0.113 -2.438 9.293 1.00 95.19 99 LEU A N 1
ATOM 733 C CA . LEU A 1 99 ? -0.591 -2.210 7.933 1.00 95.19 99 LEU A CA 1
ATOM 734 C C . LEU A 1 99 ? -1.001 -3.564 7.347 1.00 95.19 99 LEU A C 1
ATOM 736 O O . LEU A 1 99 ? -0.182 -4.478 7.279 1.00 95.19 99 LEU A O 1
ATOM 740 N N . LYS A 1 100 ? -2.259 -3.693 6.937 1.00 96.31 100 LYS A N 1
ATOM 741 C CA . LYS A 1 100 ? -2.798 -4.842 6.215 1.00 96.31 100 LYS A CA 1
ATOM 742 C C . LYS A 1 100 ? -2.882 -4.502 4.732 1.00 96.31 100 LYS A C 1
ATOM 744 O O . LYS A 1 100 ? -3.482 -3.494 4.368 1.00 96.31 100 LYS A O 1
ATOM 749 N N . ILE A 1 101 ? -2.316 -5.362 3.893 1.00 97.25 101 ILE A N 1
ATOM 750 C CA . ILE A 1 101 ? -2.453 -5.292 2.438 1.00 97.25 101 ILE A CA 1
ATOM 751 C C . ILE A 1 101 ? -2.995 -6.628 1.939 1.00 97.25 101 ILE A C 1
ATOM 753 O O . ILE A 1 101 ? -2.367 -7.665 2.147 1.00 97.25 101 ILE A O 1
ATOM 757 N N . THR A 1 102 ? -4.147 -6.597 1.278 1.00 98.00 102 THR A N 1
ATOM 758 C CA . THR A 1 102 ? -4.731 -7.749 0.589 1.00 98.00 102 THR A CA 1
ATOM 759 C C . THR A 1 102 ? -4.213 -7.758 -0.845 1.00 98.00 102 THR A C 1
ATOM 761 O O . THR A 1 102 ? -4.583 -6.902 -1.647 1.00 98.00 102 THR A O 1
ATOM 764 N N . ILE A 1 103 ? -3.305 -8.683 -1.164 1.00 98.56 103 ILE A N 1
ATOM 765 C CA . ILE A 1 103 ? -2.503 -8.641 -2.399 1.00 98.56 103 ILE A CA 1
ATOM 766 C C . ILE A 1 103 ? -2.307 -10.032 -3.009 1.00 98.56 103 ILE A C 1
ATOM 768 O O . ILE A 1 103 ? -2.216 -11.031 -2.291 1.00 98.56 103 ILE A O 1
ATOM 772 N N . LYS A 1 104 ? -2.210 -10.085 -4.342 1.00 98.50 104 LYS A N 1
ATOM 773 C CA . LYS A 1 104 ? -1.726 -11.239 -5.119 1.00 98.50 104 LYS A CA 1
ATOM 774 C C . LYS A 1 104 ? -0.738 -10.804 -6.200 1.00 98.50 104 LYS A C 1
ATOM 776 O O . LYS A 1 104 ? -0.717 -9.641 -6.601 1.00 98.50 104 LYS A O 1
ATOM 781 N N . GLY A 1 105 ? 0.041 -11.753 -6.700 1.00 98.56 105 GLY A N 1
ATOM 782 C CA . GLY A 1 105 ? 0.960 -11.585 -7.823 1.00 98.56 105 GLY A CA 1
ATOM 783 C C . GLY A 1 105 ? 0.618 -12.508 -8.990 1.00 98.56 105 GLY A C 1
ATOM 784 O O . GLY A 1 105 ? -0.085 -13.502 -8.820 1.00 98.56 105 GLY A O 1
ATOM 785 N N . ALA A 1 106 ? 1.101 -12.192 -10.189 1.00 98.38 106 ALA A N 1
ATOM 786 C CA . ALA A 1 106 ? 0.862 -13.012 -11.381 1.00 98.38 106 ALA A CA 1
ATOM 787 C C . ALA A 1 106 ? 1.599 -14.361 -11.307 1.00 98.38 106 ALA A C 1
ATOM 789 O O . ALA A 1 106 ? 1.079 -15.410 -11.695 1.00 98.38 106 ALA A O 1
ATOM 790 N N . SER A 1 107 ? 2.825 -14.327 -10.799 1.00 98.31 107 SER A N 1
ATOM 791 C CA . SER A 1 107 ? 3.743 -15.456 -10.671 1.00 98.31 107 SER A CA 1
ATOM 792 C C . SER A 1 107 ? 3.864 -15.948 -9.229 1.00 98.31 107 SER A C 1
ATOM 794 O O . SER A 1 107 ? 4.142 -17.132 -9.023 1.00 98.31 107 SER A O 1
ATOM 796 N N . GLY A 1 108 ? 3.600 -15.087 -8.246 1.00 97.81 108 GLY A N 1
ATOM 797 C CA . GLY A 1 108 ? 3.971 -15.316 -6.854 1.00 97.81 108 GLY A CA 1
ATOM 798 C C . GLY A 1 108 ? 5.454 -15.000 -6.632 1.00 97.81 108 GLY A C 1
ATOM 799 O O . GLY A 1 108 ? 6.301 -15.276 -7.481 1.00 97.81 108 GLY A O 1
ATOM 800 N N . GLY A 1 109 ? 5.778 -14.438 -5.468 1.00 97.88 109 GLY A N 1
ATOM 801 C CA . GLY A 1 109 ? 7.133 -14.010 -5.109 1.00 97.88 109 GLY A CA 1
ATOM 802 C C . GLY A 1 109 ? 7.483 -12.560 -5.464 1.00 97.88 109 GLY A C 1
ATOM 803 O O . GLY A 1 109 ? 8.548 -12.097 -5.063 1.00 97.88 109 GLY A O 1
ATOM 804 N N . GLU A 1 110 ? 6.583 -11.806 -6.103 1.00 98.06 110 GLU A N 1
ATOM 805 C CA . GLU A 1 110 ? 6.790 -10.402 -6.511 1.00 98.06 110 GLU A CA 1
ATOM 806 C C . GLU A 1 110 ? 7.134 -9.466 -5.342 1.00 98.06 110 GLU A C 1
ATOM 808 O O . GLU A 1 110 ? 7.679 -8.387 -5.547 1.00 98.06 110 GLU A O 1
ATOM 813 N N . GLY A 1 111 ? 6.878 -9.877 -4.096 1.00 97.50 111 GLY A N 1
ATOM 814 C CA . GLY A 1 111 ? 7.264 -9.113 -2.908 1.00 97.50 111 GLY A CA 1
ATOM 815 C C . GLY A 1 111 ? 8.775 -8.871 -2.789 1.00 97.50 111 GLY A C 1
ATOM 816 O O . GLY A 1 111 ? 9.187 -7.968 -2.070 1.00 97.50 111 GLY A O 1
ATOM 817 N N . ALA A 1 112 ? 9.611 -9.642 -3.489 1.00 97.62 112 ALA A N 1
ATOM 818 C CA . ALA A 1 112 ? 11.055 -9.413 -3.540 1.00 97.62 112 ALA A CA 1
ATOM 819 C C . ALA A 1 112 ? 11.472 -8.312 -4.540 1.00 97.62 112 ALA A C 1
ATOM 821 O O . ALA A 1 112 ? 12.639 -7.922 -4.554 1.00 97.62 112 ALA A O 1
ATOM 822 N N . ASP A 1 113 ? 10.554 -7.825 -5.381 1.00 97.25 113 ASP A N 1
ATOM 823 C CA . ASP A 1 113 ? 10.866 -6.917 -6.493 1.00 97.25 113 ASP A CA 1
ATOM 824 C C . ASP A 1 113 ? 10.712 -5.434 -6.153 1.00 97.25 113 ASP A C 1
ATOM 826 O O . ASP A 1 113 ? 11.124 -4.576 -6.938 1.00 97.25 113 ASP A O 1
ATOM 830 N N . PHE A 1 114 ? 10.106 -5.113 -5.011 1.00 96.56 114 PHE A N 1
ATOM 831 C CA . PHE A 1 114 ? 9.842 -3.737 -4.618 1.00 96.56 114 PHE A CA 1
ATOM 832 C C . PHE A 1 114 ? 9.983 -3.521 -3.118 1.00 96.56 114 PHE A C 1
ATOM 834 O O . PHE A 1 114 ? 9.732 -4.413 -2.308 1.00 96.56 114 PHE A O 1
ATOM 841 N N . ASP A 1 115 ? 10.329 -2.291 -2.765 1.00 96.12 115 ASP A N 1
ATOM 842 C CA . ASP A 1 115 ? 10.348 -1.798 -1.398 1.00 96.12 115 ASP A CA 1
ATOM 843 C C . ASP A 1 115 ? 9.037 -1.058 -1.122 1.00 96.12 115 ASP A C 1
ATOM 845 O O . ASP A 1 115 ? 8.530 -0.318 -1.971 1.00 96.12 115 ASP A O 1
ATOM 849 N N . LEU A 1 116 ? 8.492 -1.222 0.082 1.00 95.38 116 LEU A N 1
ATOM 850 C CA . LEU A 1 116 ? 7.407 -0.370 0.555 1.00 95.38 116 LEU A CA 1
ATOM 851 C C . LEU A 1 116 ? 8.007 0.788 1.349 1.00 95.38 116 LEU A C 1
ATOM 853 O O . LEU A 1 116 ? 8.587 0.586 2.409 1.00 95.38 116 LEU A O 1
ATOM 857 N N . ASN A 1 117 ? 7.843 2.003 0.843 1.00 94.12 117 ASN A N 1
ATOM 858 C CA . ASN A 1 117 ? 8.230 3.236 1.516 1.00 94.12 117 ASN A CA 1
ATOM 859 C C . ASN A 1 117 ? 6.975 4.002 1.944 1.00 94.12 117 ASN A C 1
ATOM 861 O O . ASN A 1 117 ? 5.873 3.747 1.454 1.00 94.12 117 ASN A O 1
ATOM 865 N N . TYR A 1 118 ? 7.134 4.945 2.863 1.00 92.62 118 TYR A N 1
ATOM 866 C CA . TYR A 1 118 ? 6.023 5.715 3.421 1.00 92.62 118 TYR A CA 1
ATOM 867 C C . TYR A 1 118 ? 6.412 7.182 3.585 1.00 92.62 118 TYR A C 1
ATOM 869 O O . TYR A 1 118 ? 7.596 7.505 3.530 1.00 92.62 118 TYR A O 1
ATOM 877 N N . ALA A 1 119 ? 5.448 8.076 3.800 1.00 89.88 119 ALA A N 1
ATOM 878 C CA . ALA A 1 119 ? 5.745 9.452 4.203 1.00 89.88 119 ALA A CA 1
ATOM 879 C C . ALA A 1 119 ? 5.022 9.846 5.491 1.00 89.88 119 ALA A C 1
ATOM 881 O O . ALA A 1 119 ? 3.893 9.419 5.749 1.00 89.88 119 ALA A O 1
ATOM 882 N N . VAL A 1 120 ? 5.687 10.699 6.271 1.00 88.25 120 VAL A N 1
ATOM 883 C CA . VAL A 1 120 ? 5.113 11.413 7.417 1.00 88.25 120 VAL A CA 1
ATOM 884 C C . VAL A 1 120 ? 5.303 12.901 7.152 1.00 88.25 120 VAL A C 1
ATOM 886 O O . VAL A 1 120 ? 6.436 13.382 7.053 1.00 88.25 120 VAL A O 1
ATOM 889 N N . GLY A 1 121 ? 4.195 13.623 6.977 1.00 84.06 121 GLY A N 1
ATOM 890 C CA . GLY A 1 121 ? 4.228 14.959 6.385 1.00 84.06 121 GLY A CA 1
ATOM 891 C C . GLY A 1 121 ? 4.798 14.919 4.963 1.00 84.06 121 GLY A C 1
ATOM 892 O O . GLY A 1 121 ? 4.458 14.041 4.176 1.00 84.06 121 GLY A O 1
ATOM 893 N N . GLU A 1 122 ? 5.700 15.847 4.647 1.00 82.19 122 GLU A N 1
ATOM 894 C CA . GLU A 1 122 ? 6.327 15.964 3.318 1.00 82.19 122 GLU A CA 1
ATOM 895 C C . GLU A 1 122 ? 7.555 15.054 3.132 1.00 82.19 122 GLU A C 1
ATOM 897 O O . GLU A 1 122 ? 8.158 15.016 2.061 1.00 82.19 122 GLU A O 1
ATOM 902 N N . THR A 1 123 ? 7.966 14.324 4.174 1.00 86.50 123 THR A N 1
ATOM 903 C CA . THR A 1 123 ? 9.198 13.525 4.143 1.00 86.50 123 THR A CA 1
ATOM 904 C C . THR A 1 123 ? 8.901 12.071 3.813 1.00 86.50 123 THR A C 1
ATOM 906 O O . THR A 1 123 ? 8.320 11.353 4.628 1.00 86.50 123 THR A O 1
ATOM 909 N N . VAL A 1 124 ? 9.376 11.621 2.650 1.00 89.00 124 VAL A N 1
ATOM 910 C CA . VAL A 1 124 ? 9.416 10.199 2.291 1.00 89.00 124 VAL A CA 1
ATOM 911 C C . VAL A 1 124 ? 10.525 9.506 3.079 1.00 89.00 124 VAL A C 1
ATOM 913 O O . VAL A 1 124 ? 11.656 9.988 3.150 1.00 89.00 124 VAL A O 1
ATOM 916 N N . LYS A 1 125 ? 10.201 8.355 3.658 1.00 93.19 125 LYS A N 1
ATOM 917 C CA . LYS A 1 125 ? 11.095 7.512 4.442 1.00 93.19 125 LYS A CA 1
ATOM 918 C C . LYS A 1 125 ? 11.255 6.154 3.780 1.00 93.19 125 LYS A C 1
ATOM 920 O O . LYS A 1 125 ? 10.276 5.495 3.428 1.00 93.19 125 LYS A O 1
ATOM 925 N N . THR A 1 126 ? 12.510 5.738 3.659 1.00 94.12 126 THR A N 1
ATOM 926 C CA . THR A 1 126 ? 12.884 4.435 3.114 1.00 94.12 126 THR A CA 1
ATOM 927 C C . THR A 1 126 ? 13.033 3.423 4.237 1.00 94.12 126 THR A C 1
ATOM 929 O O . THR A 1 126 ? 13.769 3.676 5.191 1.00 94.12 126 THR A O 1
ATOM 932 N N . ILE A 1 127 ? 12.367 2.270 4.123 1.00 93.75 127 ILE A N 1
ATOM 933 C CA . ILE A 1 127 ? 12.498 1.197 5.125 1.00 93.75 127 ILE A CA 1
ATOM 934 C C . ILE A 1 127 ? 13.786 0.387 4.909 1.00 93.75 127 ILE A C 1
ATOM 936 O O . ILE A 1 127 ? 14.378 -0.112 5.864 1.00 93.75 127 ILE A O 1
ATOM 940 N N . GLY A 1 128 ? 14.245 0.281 3.657 1.00 91.88 128 GLY A N 1
ATOM 941 C CA . GLY A 1 128 ? 15.466 -0.448 3.295 1.00 91.88 128 GLY A CA 1
ATOM 942 C C . GLY A 1 128 ? 15.289 -1.967 3.280 1.00 91.88 128 GLY A C 1
ATOM 943 O O . GLY A 1 128 ? 16.254 -2.700 3.484 1.00 91.88 128 GLY A O 1
ATOM 944 N N . LYS A 1 129 ? 14.053 -2.434 3.079 1.00 94.62 129 LYS A N 1
ATOM 945 C CA . LYS A 1 129 ? 13.697 -3.842 2.895 1.00 94.62 129 LYS A CA 1
ATOM 946 C C . LYS A 1 129 ? 12.731 -3.956 1.722 1.00 94.62 129 LYS A C 1
ATOM 948 O O . LYS A 1 129 ? 11.807 -3.142 1.624 1.00 94.62 129 LYS A O 1
ATOM 953 N N . ASN A 1 130 ? 12.892 -5.004 0.918 1.00 96.44 130 ASN A N 1
ATOM 954 C CA . ASN A 1 130 ? 11.842 -5.390 -0.016 1.00 96.44 130 ASN A CA 1
ATOM 955 C C . ASN A 1 130 ? 10.597 -5.853 0.762 1.00 96.44 130 ASN A C 1
ATOM 957 O O . ASN A 1 130 ? 10.657 -6.172 1.954 1.00 96.44 130 ASN A O 1
ATOM 961 N N . PHE A 1 131 ? 9.453 -5.876 0.095 1.00 97.44 131 PHE A N 1
ATOM 962 C CA . PHE A 1 131 ? 8.167 -6.175 0.712 1.00 97.44 131 PHE A CA 1
ATOM 963 C C . PHE A 1 131 ? 8.084 -7.588 1.319 1.00 97.44 131 PHE A C 1
ATOM 965 O O . PHE A 1 131 ? 7.467 -7.771 2.374 1.00 97.44 131 PHE A O 1
ATOM 972 N N . ALA A 1 132 ? 8.726 -8.584 0.702 1.00 96.69 132 ALA A N 1
ATOM 973 C CA . ALA A 1 132 ? 8.777 -9.947 1.230 1.00 96.69 132 ALA A CA 1
ATOM 974 C C . ALA A 1 132 ? 9.549 -10.009 2.561 1.00 96.69 132 ALA A C 1
ATOM 976 O O . ALA A 1 132 ? 9.058 -10.590 3.527 1.00 96.69 132 ALA A O 1
ATOM 977 N N . ASP A 1 133 ? 10.700 -9.342 2.651 1.00 96.44 133 ASP A N 1
ATOM 978 C CA . ASP A 1 133 ? 11.504 -9.260 3.878 1.00 96.44 133 ASP A CA 1
ATOM 979 C C . ASP A 1 133 ? 10.849 -8.372 4.946 1.00 96.44 133 ASP A C 1
ATOM 981 O O . ASP A 1 133 ? 11.010 -8.597 6.148 1.00 96.44 133 ASP A O 1
ATOM 985 N N . LEU A 1 134 ? 10.107 -7.348 4.519 1.00 95.88 134 LEU A N 1
ATOM 986 C CA . LEU A 1 134 ? 9.366 -6.450 5.401 1.00 95.88 134 LEU A CA 1
ATOM 987 C C . LEU A 1 134 ? 8.217 -7.167 6.118 1.00 95.88 134 LEU A C 1
ATOM 989 O O . LEU A 1 134 ? 8.003 -6.968 7.317 1.00 95.88 134 LEU A O 1
ATOM 993 N N . SER A 1 135 ? 7.467 -7.974 5.369 1.00 94.19 135 SER A N 1
ATOM 994 C CA . SER A 1 135 ? 6.302 -8.709 5.866 1.00 94.19 135 SER A CA 1
ATOM 995 C C . SER A 1 135 ? 6.647 -10.083 6.446 1.00 94.19 135 SER A C 1
ATOM 997 O O . SER A 1 135 ? 5.879 -10.621 7.242 1.00 94.19 135 SER A O 1
ATOM 999 N N . GLY A 1 136 ? 7.782 -10.667 6.051 1.00 94.62 136 GLY A N 1
ATOM 1000 C CA . GLY A 1 136 ? 8.152 -12.047 6.370 1.00 94.62 136 GLY A CA 1
ATOM 1001 C C . GLY A 1 136 ? 7.315 -13.097 5.630 1.00 94.62 136 GLY A C 1
ATOM 1002 O O . GLY A 1 136 ? 7.357 -14.274 5.991 1.00 94.62 136 GLY A O 1
ATOM 1003 N N . VAL A 1 137 ? 6.529 -12.691 4.625 1.00 94.69 137 VAL A N 1
ATOM 1004 C CA . VAL A 1 137 ? 5.609 -13.559 3.879 1.00 94.69 137 VAL A CA 1
ATOM 1005 C C . VAL A 1 137 ? 5.734 -13.282 2.381 1.00 94.69 137 VAL A C 1
ATOM 1007 O O . VAL A 1 137 ? 5.779 -12.138 1.939 1.00 94.69 137 VAL A O 1
ATOM 1010 N N . ALA A 1 138 ? 5.766 -14.341 1.574 1.00 96.00 138 ALA A N 1
ATOM 1011 C CA . ALA A 1 138 ? 5.780 -14.211 0.121 1.00 96.00 138 ALA A CA 1
ATOM 1012 C C . ALA A 1 138 ? 4.383 -13.883 -0.433 1.00 96.00 138 ALA A C 1
ATOM 1014 O O . ALA A 1 138 ? 3.382 -14.467 -0.010 1.00 96.00 138 ALA A O 1
ATOM 1015 N N . ILE A 1 139 ? 4.332 -13.013 -1.446 1.00 98.25 139 ILE A N 1
ATOM 1016 C CA . ILE A 1 139 ? 3.134 -12.823 -2.273 1.00 98.25 139 ILE A CA 1
ATOM 1017 C C . ILE A 1 139 ? 2.825 -14.132 -3.008 1.00 98.25 139 ILE A C 1
ATOM 1019 O O . ILE A 1 139 ? 3.721 -14.762 -3.570 1.00 98.25 139 ILE A O 1
ATOM 1023 N N . THR A 1 140 ? 1.558 -14.542 -3.014 1.00 98.50 140 THR A N 1
ATOM 1024 C CA . THR A 1 140 ? 1.085 -15.727 -3.743 1.00 98.50 140 THR A CA 1
ATOM 1025 C C . THR A 1 140 ? 0.284 -15.355 -4.985 1.00 98.50 140 THR A C 1
ATOM 1027 O O . THR A 1 140 ? -0.009 -14.186 -5.214 1.00 98.50 140 THR A O 1
ATOM 1030 N N . LYS A 1 141 ? -0.091 -16.364 -5.780 1.00 98.56 141 LYS A N 1
ATOM 1031 C CA . LYS A 1 141 ? -0.984 -16.190 -6.936 1.00 98.56 141 LYS A CA 1
ATOM 1032 C C . LYS A 1 141 ? -2.438 -15.911 -6.547 1.00 98.56 141 LYS A C 1
ATOM 1034 O O . LYS A 1 141 ? -3.174 -15.297 -7.311 1.00 98.56 141 LYS A O 1
ATOM 1039 N N . ASP A 1 142 ? -2.819 -16.320 -5.341 1.00 98.44 142 ASP A N 1
ATOM 1040 C CA . ASP A 1 142 ? -4.118 -16.021 -4.743 1.00 98.44 142 ASP A CA 1
ATOM 1041 C C . ASP A 1 142 ? -4.014 -14.820 -3.803 1.00 98.44 142 ASP A C 1
ATOM 1043 O O . ASP A 1 142 ? -2.948 -14.578 -3.223 1.00 98.44 142 ASP A O 1
ATOM 1047 N N . TYR A 1 143 ? -5.125 -14.096 -3.635 1.00 98.25 143 TYR A N 1
ATOM 1048 C CA . TYR A 1 143 ? -5.203 -12.989 -2.684 1.00 98.25 143 TYR A CA 1
ATOM 1049 C C . TYR A 1 143 ? -4.942 -13.472 -1.266 1.00 98.25 143 TYR A C 1
ATOM 1051 O O . TYR A 1 143 ? -5.534 -14.449 -0.800 1.00 98.25 143 TYR A O 1
ATOM 1059 N N . LYS A 1 144 ? -4.069 -12.747 -0.571 1.00 97.31 144 LYS A N 1
ATOM 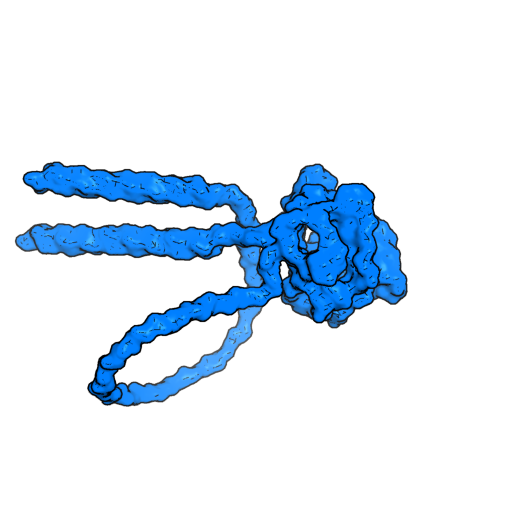1060 C CA . LYS A 1 144 ? -3.805 -12.951 0.849 1.00 97.31 144 LYS A CA 1
ATOM 1061 C C . LYS A 1 144 ? -3.709 -11.628 1.573 1.00 97.31 144 LYS A C 1
ATOM 1063 O O . LYS A 1 144 ? -3.134 -10.673 1.057 1.00 97.31 144 LYS A O 1
ATOM 1068 N N . ASP A 1 145 ? -4.205 -11.631 2.801 1.00 97.38 145 ASP A N 1
ATOM 1069 C CA . ASP A 1 145 ? -3.948 -10.565 3.754 1.00 97.38 145 ASP A CA 1
ATOM 1070 C C . ASP A 1 145 ? -2.522 -10.709 4.286 1.00 97.38 145 ASP A C 1
ATOM 1072 O O . ASP A 1 145 ? -2.165 -11.710 4.915 1.00 97.38 145 ASP A O 1
ATOM 1076 N N . ILE A 1 146 ? -1.705 -9.695 4.027 1.00 97.44 146 ILE A N 1
ATOM 1077 C CA . ILE A 1 146 ? -0.345 -9.574 4.539 1.00 97.44 146 ILE A CA 1
ATOM 1078 C C . ILE A 1 146 ? -0.332 -8.454 5.574 1.00 97.44 146 ILE A C 1
ATOM 1080 O O . ILE A 1 146 ? -0.730 -7.326 5.289 1.00 97.44 146 ILE A O 1
ATOM 1084 N N . TYR A 1 147 ? 0.131 -8.778 6.780 1.00 96.88 147 TYR A N 1
ATOM 1085 C CA . TYR A 1 147 ? 0.174 -7.862 7.915 1.00 96.88 147 TYR A CA 1
ATOM 1086 C C . TYR A 1 147 ? 1.618 -7.458 8.193 1.00 96.88 147 TYR A C 1
ATOM 1088 O O . TYR A 1 147 ? 2.463 -8.302 8.485 1.00 96.88 147 TYR A O 1
ATOM 1096 N N . ILE A 1 148 ? 1.890 -6.160 8.139 1.00 96.44 148 ILE A N 1
ATOM 1097 C CA . ILE A 1 148 ? 3.189 -5.572 8.457 1.00 96.44 148 ILE A CA 1
ATOM 1098 C C . ILE A 1 148 ? 3.085 -4.922 9.830 1.00 96.44 148 ILE A C 1
ATOM 1100 O O . ILE A 1 148 ? 2.319 -3.979 10.022 1.00 96.44 148 ILE A O 1
ATOM 1104 N N . ASP A 1 149 ? 3.865 -5.423 10.785 1.00 95.44 149 ASP A N 1
ATOM 1105 C CA . ASP A 1 149 ? 4.020 -4.797 12.098 1.00 95.44 149 ASP A CA 1
ATOM 1106 C C . ASP A 1 149 ? 4.829 -3.504 11.953 1.00 95.44 149 ASP A C 1
ATOM 1108 O O . ASP A 1 149 ? 6.003 -3.533 11.557 1.00 95.44 149 ASP A O 1
ATOM 1112 N N . LEU A 1 150 ? 4.185 -2.370 12.240 1.00 94.88 150 LEU A N 1
ATOM 1113 C CA . LEU A 1 150 ? 4.788 -1.051 12.062 1.00 94.88 150 LEU A CA 1
ATOM 1114 C C . LEU A 1 150 ? 5.950 -0.845 13.040 1.00 94.88 150 LEU A C 1
ATOM 1116 O O . LEU A 1 150 ? 7.037 -0.421 12.645 1.00 94.88 150 LEU A O 1
ATOM 1120 N N . ALA A 1 151 ? 5.759 -1.213 14.308 1.00 94.25 151 ALA A N 1
ATOM 1121 C CA . ALA A 1 151 ? 6.753 -1.002 15.353 1.00 94.25 151 ALA A CA 1
ATOM 1122 C C . ALA A 1 151 ? 7.969 -1.923 15.175 1.00 94.25 151 ALA A C 1
ATOM 1124 O O . ALA A 1 151 ? 9.110 -1.461 15.266 1.00 94.25 151 ALA A O 1
ATOM 1125 N N . ALA A 1 152 ? 7.745 -3.204 14.862 1.00 95.12 152 ALA A N 1
ATOM 1126 C CA . ALA A 1 152 ? 8.829 -4.163 14.641 1.00 95.12 152 ALA A CA 1
ATOM 1127 C C . ALA A 1 152 ? 9.717 -3.776 13.446 1.00 95.12 152 ALA A C 1
ATOM 1129 O O . ALA A 1 152 ? 10.918 -4.056 13.443 1.00 95.12 152 ALA A O 1
ATOM 1130 N N . ASN A 1 153 ? 9.145 -3.085 12.455 1.00 95.06 153 ASN A N 1
ATOM 1131 C CA . ASN A 1 153 ? 9.868 -2.578 11.293 1.00 95.06 153 ASN A CA 1
ATOM 1132 C C . ASN A 1 153 ? 10.333 -1.122 11.428 1.00 95.06 153 ASN A C 1
ATOM 1134 O O . ASN A 1 153 ? 10.867 -0.575 10.465 1.00 95.06 153 ASN A O 1
ATOM 1138 N N . LYS A 1 154 ? 10.197 -0.511 12.616 1.00 94.56 154 LYS A N 1
ATOM 1139 C CA . LYS A 1 154 ? 10.597 0.883 12.884 1.00 94.56 154 LYS A CA 1
ATOM 1140 C C . LYS A 1 154 ? 9.950 1.880 11.911 1.00 94.56 154 LYS A C 1
ATOM 1142 O O . LYS A 1 154 ? 10.571 2.865 11.515 1.00 94.56 154 LYS A O 1
ATOM 1147 N N . ILE A 1 155 ? 8.719 1.591 11.502 1.00 93.50 155 ILE A N 1
ATOM 1148 C CA . ILE A 1 155 ? 7.892 2.486 10.701 1.00 93.50 155 ILE A CA 1
ATOM 1149 C C . ILE A 1 155 ? 7.239 3.477 11.660 1.00 93.50 155 ILE A C 1
ATOM 1151 O O . ILE A 1 155 ? 6.651 3.078 12.669 1.00 93.50 155 ILE A O 1
ATOM 1155 N N . ASP A 1 156 ? 7.365 4.766 11.360 1.00 91.06 156 ASP A N 1
ATOM 1156 C CA . ASP A 1 156 ? 6.766 5.801 12.190 1.00 91.06 156 ASP A CA 1
ATOM 1157 C C . ASP A 1 156 ? 5.236 5.728 12.166 1.00 91.06 156 ASP A C 1
ATOM 1159 O O . ASP A 1 156 ? 4.603 5.305 11.197 1.00 91.06 156 ASP A O 1
ATOM 1163 N N . LYS A 1 157 ? 4.636 6.214 13.248 1.00 86.06 157 LYS A N 1
ATOM 1164 C CA . LYS A 1 157 ? 3.206 6.513 13.300 1.00 86.06 157 LYS A CA 1
ATOM 1165 C C . LYS A 1 157 ? 2.870 7.722 12.418 1.00 86.06 157 LYS A C 1
ATOM 1167 O O . LYS A 1 157 ? 3.751 8.498 12.054 1.00 86.06 157 LYS A O 1
ATOM 1172 N N . GLY A 1 158 ? 1.585 7.906 12.113 1.00 84.88 158 GLY A N 1
ATOM 1173 C CA . GLY A 1 158 ? 1.115 9.064 11.342 1.00 84.88 158 GLY A CA 1
ATOM 1174 C C . GLY A 1 158 ? 1.471 8.998 9.854 1.00 84.88 158 GLY A C 1
ATOM 1175 O O . GLY A 1 158 ? 1.784 10.022 9.250 1.00 84.88 158 GLY A O 1
ATOM 1176 N N . ILE A 1 159 ? 1.458 7.792 9.277 1.00 88.25 159 ILE A N 1
ATOM 1177 C CA . ILE A 1 159 ? 1.692 7.547 7.848 1.00 88.25 159 ILE A CA 1
ATOM 1178 C C . ILE A 1 159 ? 0.614 8.239 7.014 1.00 88.25 159 ILE A C 1
ATOM 1180 O O . ILE A 1 159 ? -0.560 7.909 7.142 1.00 88.25 159 ILE A O 1
ATOM 1184 N N . GLN A 1 160 ? 1.030 9.124 6.109 1.00 85.00 160 GLN A N 1
ATOM 1185 C CA . GLN A 1 160 ? 0.143 9.909 5.235 1.00 85.00 160 GLN A CA 1
ATOM 1186 C C . GLN A 1 160 ? 0.227 9.507 3.756 1.00 85.00 160 GLN A C 1
ATOM 1188 O O . GLN A 1 160 ? -0.543 9.993 2.928 1.00 85.00 160 GLN A O 1
ATOM 1193 N N . ALA A 1 161 ? 1.193 8.659 3.411 1.00 87.94 161 ALA A N 1
ATOM 1194 C CA . ALA A 1 161 ? 1.487 8.245 2.047 1.00 87.94 161 ALA A CA 1
ATOM 1195 C C . ALA A 1 161 ? 2.161 6.874 2.052 1.00 87.94 161 ALA A C 1
ATOM 1197 O O . ALA A 1 161 ? 2.923 6.561 2.972 1.00 87.94 161 ALA A O 1
ATOM 1198 N N . LEU A 1 162 ? 1.924 6.099 0.996 1.00 92.00 162 LEU A N 1
ATOM 1199 C CA . LEU A 1 162 ? 2.563 4.809 0.744 1.00 92.00 162 LEU A CA 1
ATOM 1200 C C . LEU A 1 162 ? 3.098 4.791 -0.683 1.00 92.00 162 LEU A C 1
ATOM 1202 O O . LEU A 1 162 ? 2.378 5.156 -1.613 1.00 92.00 162 LEU A O 1
ATOM 1206 N N . HIS A 1 163 ? 4.342 4.347 -0.853 1.00 92.31 163 HIS A N 1
ATOM 1207 C CA . HIS A 1 163 ? 5.017 4.245 -2.144 1.00 92.31 163 HIS A CA 1
ATOM 1208 C C . HIS A 1 163 ? 5.584 2.832 -2.342 1.00 92.31 163 HIS A C 1
ATOM 1210 O O . HIS A 1 163 ? 6.464 2.395 -1.601 1.00 92.31 163 HIS A O 1
ATOM 1216 N N . PHE A 1 164 ? 5.154 2.153 -3.397 1.00 94.69 164 PHE A N 1
ATOM 1217 C CA . PHE A 1 164 ? 5.757 0.928 -3.916 1.00 94.69 164 PHE A CA 1
ATOM 1218 C C . PHE A 1 164 ? 6.921 1.305 -4.834 1.00 94.69 164 PHE A C 1
ATOM 1220 O O . PHE A 1 164 ? 6.711 1.924 -5.875 1.00 94.69 164 PHE A O 1
ATOM 1227 N N . ASN A 1 165 ? 8.151 0.992 -4.435 1.00 94.81 165 ASN A N 1
ATOM 1228 C CA . ASN A 1 165 ? 9.368 1.369 -5.155 1.00 94.81 165 ASN A CA 1
ATOM 1229 C C . ASN A 1 165 ? 9.977 0.130 -5.806 1.00 94.81 165 ASN A C 1
ATOM 1231 O O . ASN A 1 165 ? 10.533 -0.718 -5.116 1.00 94.81 165 ASN A O 1
ATOM 1235 N N . PHE A 1 166 ? 9.868 0.026 -7.125 1.00 95.19 166 PHE A N 1
ATOM 1236 C CA . PHE A 1 166 ? 10.303 -1.136 -7.893 1.00 95.19 166 PHE A CA 1
ATOM 1237 C C . PHE A 1 166 ? 11.804 -1.093 -8.160 1.00 95.19 166 PHE A C 1
ATOM 1239 O O . PHE A 1 166 ? 12.370 -0.046 -8.496 1.00 95.19 166 PHE A O 1
ATOM 1246 N N . GLN A 1 167 ? 12.445 -2.247 -7.997 1.00 93.75 167 GLN A N 1
ATOM 1247 C CA . GLN A 1 167 ? 13.879 -2.419 -8.179 1.00 93.75 167 GLN A CA 1
ATOM 1248 C C . GLN A 1 167 ? 14.250 -2.495 -9.662 1.00 93.75 167 GLN A C 1
ATOM 1250 O O . GLN A 1 167 ? 13.463 -2.911 -10.513 1.00 93.75 167 GLN A O 1
ATOM 1255 N N . ASP A 1 168 ? 15.483 -2.098 -9.972 1.00 92.56 168 ASP A N 1
ATOM 1256 C CA . ASP A 1 168 ? 15.991 -2.152 -11.338 1.00 92.56 168 ASP A CA 1
ATOM 1257 C C . ASP A 1 168 ? 16.123 -3.595 -11.845 1.00 92.56 168 ASP A C 1
ATOM 1259 O O . ASP A 1 168 ? 16.439 -4.514 -11.087 1.00 92.56 168 ASP A O 1
ATOM 1263 N N . GLY A 1 169 ? 15.856 -3.794 -13.136 1.00 92.44 169 GLY A N 1
ATOM 1264 C CA . GLY A 1 169 ? 15.866 -5.114 -13.770 1.00 92.44 169 GLY A CA 1
ATOM 1265 C C . GLY A 1 169 ? 14.746 -6.066 -13.326 1.00 92.44 169 GLY A C 1
ATOM 1266 O O . GLY A 1 169 ? 14.774 -7.236 -13.711 1.00 92.44 169 GLY A O 1
ATOM 1267 N N . LYS A 1 170 ? 13.768 -5.606 -12.531 1.00 94.75 170 LYS A N 1
ATOM 1268 C CA . LYS A 1 170 ? 12.585 -6.393 -12.155 1.00 94.75 170 LYS A CA 1
ATOM 1269 C C . LYS A 1 170 ? 11.371 -6.024 -13.000 1.00 94.75 170 LYS A C 1
ATOM 1271 O O . LYS A 1 170 ? 11.178 -4.875 -13.388 1.00 94.75 170 LYS A O 1
ATOM 1276 N N . SER A 1 171 ? 10.531 -7.019 -13.258 1.00 95.25 171 SER A N 1
ATOM 1277 C CA . SER A 1 171 ? 9.279 -6.857 -13.993 1.00 95.25 171 SER A CA 1
ATOM 1278 C C . SER A 1 171 ? 8.235 -7.837 -13.487 1.00 95.25 171 SER A C 1
ATOM 1280 O O . SER A 1 171 ? 8.573 -8.989 -13.211 1.00 95.25 171 SER A O 1
ATOM 1282 N N . GLY A 1 172 ? 6.976 -7.422 -13.441 1.00 96.50 172 GLY A N 1
ATOM 1283 C CA . GLY A 1 172 ? 5.899 -8.275 -12.965 1.00 96.50 172 GLY A CA 1
ATOM 1284 C C . GLY A 1 172 ? 4.555 -7.569 -12.918 1.00 96.50 172 GLY A C 1
ATOM 1285 O O . GLY A 1 172 ? 4.365 -6.473 -13.453 1.00 96.50 172 GLY A O 1
ATOM 1286 N N . THR A 1 173 ? 3.590 -8.239 -12.297 1.00 97.75 173 THR A N 1
ATOM 1287 C CA . THR A 1 173 ? 2.246 -7.704 -12.090 1.00 97.75 173 THR A CA 1
ATOM 1288 C C . THR A 1 173 ? 1.745 -8.119 -10.723 1.00 97.75 173 THR A C 1
ATOM 1290 O O . THR A 1 173 ? 1.799 -9.299 -10.369 1.00 97.75 173 THR A O 1
ATOM 1293 N N . ILE A 1 174 ? 1.237 -7.144 -9.978 1.00 98.12 174 ILE A N 1
ATOM 1294 C CA . ILE A 1 174 ? 0.555 -7.354 -8.703 1.00 98.12 174 ILE A CA 1
ATOM 1295 C C . ILE A 1 174 ? -0.853 -6.768 -8.765 1.00 98.12 174 ILE A C 1
ATOM 1297 O O . ILE A 1 174 ? -1.104 -5.806 -9.495 1.00 98.12 174 ILE A O 1
ATOM 1301 N N . TRP A 1 175 ? -1.758 -7.350 -7.980 1.00 98.31 175 TRP A N 1
ATOM 1302 C CA . TRP A 1 175 ? -3.092 -6.817 -7.736 1.00 98.31 175 TRP A CA 1
ATOM 1303 C C . TRP A 1 175 ? -3.282 -6.583 -6.247 1.00 98.31 175 TRP A C 1
ATOM 1305 O O . TRP A 1 175 ? -3.048 -7.494 -5.451 1.00 98.31 175 TRP A O 1
ATOM 1315 N N . ILE A 1 176 ? -3.743 -5.392 -5.884 1.00 97.88 176 ILE A N 1
ATOM 1316 C CA . ILE A 1 176 ? -4.010 -4.981 -4.506 1.00 97.88 176 ILE A CA 1
ATOM 1317 C C . ILE A 1 176 ? -5.505 -4.706 -4.376 1.00 97.88 176 ILE A C 1
ATOM 1319 O O . ILE A 1 176 ? -6.028 -3.840 -5.067 1.00 97.88 176 ILE A O 1
ATOM 1323 N N . ASP A 1 177 ? -6.181 -5.464 -3.522 1.00 96.94 177 ASP A N 1
ATOM 1324 C CA . ASP A 1 177 ? -7.628 -5.364 -3.283 1.00 96.94 177 ASP A CA 1
ATOM 1325 C C . ASP A 1 177 ? -7.950 -4.349 -2.176 1.00 96.94 177 ASP A C 1
ATOM 1327 O O . ASP A 1 177 ? -8.812 -3.492 -2.325 1.00 96.94 177 ASP A O 1
ATOM 1331 N N . ASP A 1 178 ? -7.200 -4.390 -1.074 1.00 95.00 178 ASP A N 1
ATOM 1332 C CA . ASP A 1 178 ? -7.421 -3.530 0.091 1.00 95.00 178 ASP A CA 1
ATOM 1333 C C . ASP A 1 178 ? -6.089 -3.154 0.734 1.00 95.00 178 ASP A C 1
ATOM 1335 O O . ASP A 1 178 ? -5.190 -3.983 0.899 1.00 95.00 178 ASP A O 1
ATOM 1339 N N . ILE A 1 179 ? -5.989 -1.896 1.142 1.00 94.56 179 ILE A N 1
ATOM 1340 C CA . ILE A 1 179 ? -4.963 -1.387 2.040 1.00 94.56 179 ILE A CA 1
ATOM 1341 C C . ILE A 1 179 ? -5.692 -0.804 3.240 1.00 94.56 179 ILE A C 1
ATOM 1343 O O . ILE A 1 179 ? -6.540 0.078 3.101 1.00 94.56 179 ILE A O 1
ATOM 1347 N N . SER A 1 180 ? -5.344 -1.256 4.437 1.00 93.62 180 SER A N 1
ATOM 1348 C CA . SER A 1 180 ? -5.936 -0.744 5.668 1.00 93.62 180 SER A CA 1
ATOM 1349 C C . SER A 1 180 ? -4.966 -0.803 6.839 1.00 93.62 180 SER A C 1
ATOM 1351 O O . SER A 1 180 ? -4.027 -1.591 6.865 1.00 93.62 180 SER A O 1
ATOM 1353 N N . PHE A 1 181 ? -5.196 0.034 7.840 1.00 93.19 181 PHE A N 1
ATOM 1354 C CA . PHE A 1 181 ? -4.514 -0.038 9.122 1.00 93.19 181 PHE A CA 1
ATOM 1355 C C . PHE A 1 181 ? -5.396 -0.750 10.136 1.00 93.19 181 PHE A C 1
ATOM 1357 O O . PHE A 1 181 ? -6.605 -0.551 10.149 1.00 93.19 181 PHE A O 1
ATOM 1364 N N . THR A 1 182 ? -4.810 -1.597 10.979 1.00 93.81 182 THR A N 1
ATOM 1365 C CA . THR A 1 182 ? -5.563 -2.429 11.926 1.00 93.81 182 THR A CA 1
ATOM 1366 C C . THR A 1 182 ? -4.776 -2.689 13.208 1.00 93.81 182 THR A C 1
ATOM 1368 O O . THR A 1 182 ? -3.552 -2.550 13.267 1.00 93.81 182 THR A O 1
ATOM 1371 N N . ASN A 1 183 ? -5.493 -3.068 14.263 1.00 93.75 183 ASN A N 1
ATOM 1372 C CA . ASN A 1 183 ? -4.915 -3.525 15.525 1.00 93.75 183 ASN A CA 1
ATOM 1373 C C . ASN A 1 183 ? -4.859 -5.057 15.650 1.00 93.75 183 ASN A C 1
ATOM 1375 O O . ASN A 1 183 ? -4.262 -5.566 16.601 1.00 93.75 183 ASN A O 1
ATOM 1379 N N . SER A 1 184 ? -5.425 -5.786 14.683 1.00 91.25 184 SER A N 1
ATOM 1380 C CA . SER A 1 184 ? -5.349 -7.246 14.587 1.00 91.25 184 SER A CA 1
ATOM 1381 C C . SER A 1 184 ? -4.205 -7.682 13.669 1.00 91.25 184 SER A C 1
ATOM 1383 O O . SER A 1 184 ? -4.017 -7.124 12.595 1.00 91.25 184 SER A O 1
ATOM 1385 N N . ASN A 1 185 ? -3.467 -8.725 14.046 1.00 88.19 185 ASN A N 1
ATOM 1386 C CA . ASN A 1 185 ? -2.400 -9.308 13.221 1.00 88.19 185 ASN A CA 1
ATOM 1387 C C . ASN A 1 185 ? -2.893 -10.440 12.298 1.00 88.19 185 ASN A C 1
ATOM 1389 O O . ASN A 1 185 ? -2.097 -11.274 11.869 1.00 88.19 185 ASN A O 1
ATOM 1393 N N . GLY A 1 186 ? -4.209 -10.546 12.084 1.00 83.62 186 GLY A N 1
ATOM 1394 C CA . GLY A 1 186 ? -4.820 -11.600 11.268 1.00 83.62 186 GLY A CA 1
ATOM 1395 C C . GLY A 1 186 ? -4.857 -12.982 11.920 1.00 83.62 186 GLY A C 1
ATOM 1396 O O . GLY A 1 186 ? -5.509 -13.887 11.400 1.00 83.62 186 GLY A O 1
ATOM 1397 N N . LYS A 1 187 ? -4.227 -13.173 13.086 1.00 81.31 187 LYS A N 1
ATOM 1398 C CA . LYS A 1 187 ? -4.433 -14.388 13.873 1.00 81.31 187 LYS A CA 1
ATOM 1399 C C . LYS A 1 187 ? -5.817 -14.291 14.492 1.00 81.31 187 LYS A C 1
ATOM 1401 O O . LYS A 1 187 ? -6.107 -13.361 15.244 1.00 81.31 187 LYS A O 1
ATOM 1406 N N . LYS A 1 188 ? -6.684 -15.248 14.152 1.00 56.75 188 LYS A N 1
ATOM 1407 C CA . LYS A 1 188 ? -8.001 -15.392 14.778 1.00 56.75 188 LYS A CA 1
ATOM 1408 C C . LYS A 1 188 ? -7.796 -15.331 16.289 1.00 56.75 188 LYS A C 1
ATOM 1410 O O . LYS A 1 188 ? -6.968 -16.083 16.801 1.00 56.75 188 LYS A O 1
ATOM 1415 N N . ALA A 1 189 ? -8.489 -14.412 16.965 1.00 49.84 189 ALA A N 1
ATOM 1416 C CA . ALA A 1 189 ? -8.425 -14.315 18.414 1.00 49.84 189 ALA A CA 1
ATOM 1417 C C . ALA A 1 189 ? -8.698 -15.711 18.975 1.00 49.84 189 ALA A C 1
ATOM 1419 O O . ALA A 1 189 ? -9.777 -16.271 18.759 1.00 49.84 189 ALA A O 1
ATOM 1420 N N . GLU A 1 190 ? -7.690 -16.302 19.613 1.00 42.59 190 GLU A N 1
ATOM 1421 C CA . GLU A 1 190 ? -7.897 -17.516 20.381 1.00 42.59 190 GLU A CA 1
ATOM 1422 C C . GLU A 1 190 ? -8.996 -17.168 21.390 1.00 42.59 190 GLU A C 1
ATOM 1424 O O . GLU A 1 190 ? -8.874 -16.142 22.073 1.00 42.59 190 GLU A O 1
ATOM 1429 N N . PRO A 1 191 ? -10.114 -17.915 21.429 1.00 42.09 191 PRO A N 1
ATOM 1430 C CA . PRO A 1 191 ? -11.169 -17.619 22.379 1.00 42.09 191 PRO A CA 1
ATOM 1431 C C . PRO A 1 191 ? -10.523 -17.587 23.758 1.00 42.09 191 PRO A C 1
ATOM 1433 O O . PRO A 1 191 ? -9.821 -18.530 24.130 1.00 42.09 191 PRO A O 1
ATOM 1436 N N . ALA A 1 192 ? -10.711 -16.473 24.473 1.00 40.19 192 ALA A N 1
ATOM 1437 C CA . ALA A 1 192 ? -10.208 -16.315 25.825 1.00 40.19 192 ALA A CA 1
ATOM 1438 C C . ALA A 1 192 ? -10.538 -17.595 26.592 1.00 40.19 192 ALA A C 1
ATOM 1440 O O . ALA A 1 192 ? -11.705 -17.981 26.689 1.00 40.19 192 ALA A O 1
ATOM 1441 N N . LYS A 1 193 ? -9.496 -18.295 27.044 1.00 38.59 193 LYS A N 1
ATOM 1442 C CA . LYS A 1 193 ? -9.614 -19.531 27.806 1.00 38.59 193 LYS A CA 1
ATOM 1443 C C . LYS A 1 193 ? -10.373 -19.180 29.081 1.00 38.59 193 LYS A C 1
ATOM 1445 O O . LYS A 1 193 ? -9.788 -18.680 30.034 1.00 38.59 193 LYS A O 1
ATOM 1450 N N . VAL A 1 194 ? -11.691 -19.363 29.061 1.00 41.56 194 VAL A N 1
ATOM 1451 C CA . VAL A 1 194 ? -12.526 -19.273 30.253 1.00 41.56 194 VAL A CA 1
ATOM 1452 C C . VAL A 1 194 ? -11.999 -20.363 31.173 1.00 41.56 194 VAL A C 1
ATOM 1454 O O . VAL A 1 194 ? -12.139 -21.548 30.870 1.00 41.56 194 VAL A O 1
ATOM 1457 N N . GLU A 1 195 ? -11.305 -19.972 32.241 1.00 42.69 195 GLU A N 1
ATOM 1458 C CA . GLU A 1 195 ? -10.901 -20.914 33.276 1.00 42.69 195 GLU A CA 1
ATOM 1459 C C . GLU A 1 195 ? -12.159 -21.646 33.762 1.00 42.69 195 GLU A C 1
ATOM 1461 O O . GLU A 1 195 ? -13.135 -20.993 34.151 1.00 42.69 195 GLU A O 1
ATOM 1466 N N . PRO A 1 196 ? -12.196 -22.988 33.701 1.00 38.16 196 PRO A N 1
ATOM 1467 C CA . PRO A 1 196 ? -13.359 -23.727 34.143 1.00 38.16 196 PRO A CA 1
ATOM 1468 C C . PRO A 1 196 ? -13.521 -23.512 35.645 1.00 38.16 196 PRO A C 1
ATOM 1470 O O . PRO A 1 196 ? -12.695 -23.936 36.457 1.00 38.16 196 PRO A O 1
ATOM 1473 N N . LYS A 1 197 ? -14.619 -22.853 36.020 1.00 39.19 197 LYS A N 1
ATOM 1474 C CA . LYS A 1 197 ? -15.111 -22.869 37.392 1.00 39.19 197 LYS A CA 1
ATOM 1475 C C . LYS A 1 197 ? -15.386 -24.332 37.740 1.00 39.19 197 LYS A C 1
ATOM 1477 O O . LYS A 1 197 ? -16.187 -24.994 37.090 1.00 39.19 197 LYS A O 1
ATOM 1482 N N . LYS A 1 198 ? -14.647 -24.829 38.727 1.00 39.88 198 LYS A N 1
ATOM 1483 C CA . LYS A 1 198 ? -14.701 -26.190 39.261 1.00 39.88 198 LYS A CA 1
ATOM 1484 C C . LYS A 1 198 ? -16.124 -26.498 39.751 1.00 39.88 198 LYS A C 1
ATOM 1486 O O . LYS A 1 198 ? -16.501 -26.051 40.829 1.00 39.88 198 LYS A O 1
ATOM 1491 N N . GLU A 1 199 ? -16.902 -27.239 38.966 1.00 41.28 199 GLU A N 1
ATOM 1492 C CA . GLU A 1 199 ? -18.129 -27.893 39.429 1.00 41.28 199 GLU A CA 1
ATOM 1493 C C . GLU A 1 199 ? -17.835 -29.370 39.718 1.00 41.28 199 GLU A C 1
ATOM 1495 O O . GLU A 1 199 ? -17.280 -30.097 38.895 1.00 41.28 199 GLU A O 1
ATOM 1500 N N . GLU A 1 200 ? -18.158 -29.778 40.944 1.00 40.97 200 GLU A N 1
ATOM 1501 C CA . GLU A 1 200 ? -18.078 -31.148 41.448 1.00 40.97 200 GLU A CA 1
ATOM 1502 C C . GLU A 1 200 ? -19.246 -32.026 40.942 1.00 40.97 200 GLU A C 1
ATOM 1504 O O . GLU A 1 200 ? -20.279 -31.512 40.505 1.00 40.97 200 GLU A O 1
ATOM 1509 N N . PRO A 1 201 ? -19.090 -33.363 40.966 1.00 37.22 201 PRO A N 1
ATOM 1510 C CA . PRO A 1 201 ? -19.673 -34.262 39.975 1.00 37.22 201 PRO A CA 1
ATOM 1511 C C . PRO A 1 201 ? -21.083 -34.760 40.323 1.00 37.22 201 PRO A C 1
ATOM 1513 O O . PRO A 1 201 ? -21.402 -35.051 41.478 1.00 37.22 201 PRO A O 1
ATOM 1516 N N . LYS A 1 202 ? -21.903 -34.995 39.289 1.00 36.16 202 LYS A N 1
ATOM 1517 C CA . LYS A 1 202 ? -23.103 -35.844 39.369 1.00 36.16 202 LYS A CA 1
ATOM 1518 C C . LYS A 1 202 ? -23.007 -37.024 38.395 1.00 36.16 202 LYS A C 1
ATOM 1520 O O . LYS A 1 202 ? -22.663 -36.857 37.234 1.00 36.16 202 LYS A O 1
ATOM 1525 N N . LYS A 1 203 ? -23.314 -38.196 38.957 1.00 36.38 203 LYS A N 1
ATOM 1526 C CA . LYS A 1 203 ? -23.260 -39.573 38.439 1.00 36.38 203 LYS A CA 1
ATOM 1527 C C . LYS A 1 203 ? -23.875 -39.823 37.045 1.00 36.38 203 LYS A C 1
ATOM 1529 O O . LYS A 1 203 ? -24.979 -39.367 36.765 1.00 36.38 203 LYS A O 1
ATOM 1534 N N . GLU A 1 204 ? -23.157 -40.671 36.302 1.00 36.62 204 GLU A N 1
ATOM 1535 C CA . GLU A 1 204 ? -23.520 -41.649 35.242 1.00 36.62 204 GLU A CA 1
ATOM 1536 C C . GLU A 1 204 ? -24.784 -42.489 35.574 1.00 36.62 204 GLU A C 1
ATOM 1538 O O . GLU A 1 204 ? -25.125 -42.601 36.752 1.00 36.62 204 GLU A O 1
ATOM 1543 N N . GLU A 1 205 ? -25.549 -43.170 34.702 1.00 39.97 205 GLU A N 1
ATOM 1544 C CA . GLU A 1 205 ? -25.563 -43.629 33.281 1.00 39.97 205 GLU A CA 1
ATOM 1545 C C . GLU A 1 205 ? -26.997 -44.258 33.045 1.00 39.97 205 GLU A C 1
ATOM 1547 O O . GLU A 1 205 ? -27.796 -44.145 33.983 1.00 39.97 205 GLU A O 1
ATOM 1552 N N . PRO A 1 206 ? -27.410 -44.966 31.944 1.00 43.25 206 PRO A N 1
ATOM 1553 C CA . PRO A 1 206 ? -26.683 -45.465 30.761 1.00 43.25 206 PRO A CA 1
ATOM 1554 C C . PRO A 1 206 ? -27.354 -45.259 29.369 1.00 43.25 206 PRO A C 1
ATOM 1556 O O . PRO A 1 206 ? -28.491 -44.810 29.223 1.00 43.25 206 PRO A O 1
ATOM 1559 N N . LYS A 1 207 ? -26.573 -45.659 28.353 1.00 38.50 207 LYS A N 1
ATOM 1560 C CA . LYS A 1 207 ? -26.741 -45.674 26.883 1.00 38.50 207 LYS A CA 1
ATOM 1561 C C . LYS A 1 207 ? -27.933 -46.471 26.320 1.00 38.50 207 LYS A C 1
ATOM 1563 O O . LYS A 1 207 ? -28.342 -47.478 26.895 1.00 38.50 207 LYS A O 1
ATOM 1568 N N . LYS A 1 208 ? -28.312 -46.142 25.073 1.00 34.41 208 LYS A N 1
ATOM 1569 C CA . LYS A 1 208 ? -28.576 -47.134 24.013 1.00 34.41 208 LYS A CA 1
ATOM 1570 C C . LYS A 1 208 ? -28.234 -46.597 22.616 1.00 34.41 208 LYS A C 1
ATOM 1572 O O . LYS A 1 208 ? -28.233 -45.391 22.399 1.00 34.41 208 LYS A O 1
ATOM 1577 N N . ASP A 1 209 ? -27.883 -47.558 21.774 1.00 36.06 209 ASP A N 1
ATOM 1578 C CA . ASP A 1 209 ? -27.074 -47.545 20.554 1.00 36.06 209 ASP A CA 1
ATOM 1579 C C . ASP A 1 209 ? -27.931 -47.569 19.266 1.00 36.06 209 ASP A C 1
ATOM 1581 O O . ASP A 1 209 ? -29.158 -47.636 19.358 1.00 36.06 209 ASP A O 1
ATOM 1585 N N . ASP A 1 210 ? -27.237 -47.610 18.119 1.00 36.25 210 ASP A N 1
ATOM 1586 C CA . ASP A 1 210 ? -27.669 -47.892 16.728 1.00 36.25 210 ASP A CA 1
ATOM 1587 C C . ASP A 1 210 ? -28.043 -46.647 15.884 1.00 36.25 210 ASP A C 1
ATOM 1589 O O . ASP A 1 210 ? -28.882 -45.843 16.273 1.00 36.25 210 ASP A O 1
ATOM 1593 N N . GLY A 1 211 ? -27.524 -46.385 14.678 1.00 32.97 211 GLY A N 1
ATOM 1594 C CA . GLY A 1 211 ? -26.611 -47.098 13.785 1.00 32.97 211 GLY A CA 1
ATOM 1595 C C . GLY A 1 211 ? -26.560 -46.394 12.403 1.00 32.97 211 GLY A C 1
ATOM 1596 O O . GLY A 1 211 ? -27.563 -45.873 11.932 1.00 32.97 211 GLY A O 1
ATOM 1597 N N . GLU A 1 212 ? -25.355 -46.357 11.822 1.00 35.34 212 GLU A N 1
ATOM 1598 C CA . GLU A 1 212 ? -24.914 -46.363 10.402 1.00 35.34 212 GLU A CA 1
ATOM 1599 C C . GLU A 1 212 ? -25.552 -45.539 9.233 1.00 35.34 212 GLU A C 1
ATOM 1601 O O . GLU A 1 212 ? -26.704 -45.718 8.856 1.00 35.34 212 GLU A O 1
ATOM 1606 N N . LYS A 1 213 ? -24.630 -44.851 8.512 1.00 33.16 213 LYS A N 1
ATOM 1607 C CA . LYS A 1 213 ? -24.406 -44.759 7.033 1.00 33.16 213 LYS A CA 1
ATOM 1608 C C . LYS A 1 213 ? -25.267 -43.843 6.133 1.00 33.16 213 LYS A C 1
ATOM 1610 O O . LYS A 1 213 ? -26.440 -44.104 5.923 1.00 33.16 213 LYS A O 1
ATOM 1615 N N . SER A 1 214 ? -24.633 -42.869 5.453 1.00 35.28 214 SER A N 1
ATOM 1616 C CA . SER A 1 214 ? -24.022 -42.997 4.096 1.00 35.28 214 SER A CA 1
ATOM 1617 C C . SER A 1 214 ? -23.769 -41.626 3.422 1.00 35.28 214 SER A C 1
ATOM 1619 O O . SER A 1 214 ? -24.638 -40.760 3.463 1.00 35.28 214 SER A O 1
ATOM 1621 N N . GLU A 1 215 ? -22.609 -41.459 2.767 1.00 39.38 215 GLU A N 1
ATOM 1622 C CA . GLU A 1 215 ? -22.303 -40.396 1.778 1.00 39.38 215 GLU A CA 1
ATOM 1623 C C . GLU A 1 215 ? -23.077 -40.621 0.449 1.00 39.38 215 GLU A C 1
ATOM 1625 O O . GLU A 1 215 ? -23.627 -41.714 0.268 1.00 39.38 215 GLU A O 1
ATOM 1630 N N . PRO A 1 216 ? -23.125 -39.654 -0.503 1.00 44.03 216 PRO A N 1
ATOM 1631 C CA . PRO A 1 216 ? -22.008 -39.488 -1.453 1.00 44.03 216 PRO A CA 1
ATOM 1632 C C . PRO A 1 216 ? -21.701 -38.051 -1.960 1.00 44.03 216 PRO A C 1
ATOM 1634 O O . PRO A 1 216 ? -22.540 -37.158 -1.979 1.00 44.03 216 PRO A O 1
ATOM 1637 N N . ALA A 1 217 ? -20.444 -37.921 -2.399 1.00 32.38 217 ALA A N 1
ATOM 1638 C CA . ALA A 1 217 ? -19.814 -37.122 -3.464 1.00 32.38 217 ALA A CA 1
ATOM 1639 C C . ALA A 1 217 ? -20.497 -35.894 -4.132 1.00 32.38 217 ALA A C 1
ATOM 1641 O O . ALA A 1 217 ? -21.522 -36.000 -4.796 1.00 32.38 217 ALA A O 1
ATOM 1642 N N . ALA A 1 218 ? -19.753 -34.779 -4.057 1.00 38.41 218 ALA A N 1
ATOM 1643 C CA . ALA A 1 218 ? -19.303 -33.829 -5.097 1.00 38.41 218 ALA A CA 1
ATOM 1644 C C . ALA A 1 218 ? -20.194 -33.427 -6.295 1.00 38.41 218 ALA A C 1
ATOM 1646 O O . ALA A 1 218 ? -20.508 -34.249 -7.148 1.00 38.41 218 ALA A O 1
ATOM 1647 N N . THR A 1 219 ? -20.329 -32.104 -6.478 1.00 30.72 219 THR A N 1
ATOM 1648 C CA . THR A 1 219 ? -20.187 -31.421 -7.782 1.00 30.72 219 THR A CA 1
ATOM 1649 C C . THR A 1 219 ? -19.687 -29.987 -7.597 1.00 30.72 219 THR A C 1
ATOM 1651 O O . THR A 1 219 ? -20.201 -29.253 -6.752 1.00 30.72 219 THR A O 1
ATOM 1654 N N . ASP A 1 220 ? -18.713 -29.617 -8.428 1.00 35.19 220 ASP A N 1
ATOM 1655 C CA . ASP A 1 220 ? -18.196 -28.269 -8.661 1.00 35.19 220 ASP A CA 1
ATOM 1656 C C . ASP A 1 220 ? -19.266 -27.294 -9.176 1.00 35.19 220 ASP A C 1
ATOM 1658 O O . ASP A 1 220 ? -20.185 -27.672 -9.906 1.00 35.19 220 ASP A O 1
ATOM 1662 N N . GLY A 1 221 ? -19.089 -26.009 -8.868 1.00 30.84 221 GLY A N 1
ATOM 1663 C CA . GLY A 1 221 ? -19.861 -24.923 -9.464 1.00 30.84 221 GLY A CA 1
ATOM 1664 C C . GLY A 1 221 ? -19.437 -23.564 -8.920 1.00 30.84 221 GLY A C 1
ATOM 1665 O O . GLY A 1 221 ? -19.751 -23.222 -7.787 1.00 30.84 221 GLY A O 1
ATOM 1666 N N . ALA A 1 222 ? -18.703 -22.817 -9.742 1.00 41.91 222 ALA A N 1
ATOM 1667 C CA . ALA A 1 222 ? -18.145 -21.494 -9.489 1.00 41.91 222 ALA A CA 1
ATOM 1668 C C . ALA A 1 222 ? -19.099 -20.524 -8.763 1.00 41.91 222 ALA A C 1
ATOM 1670 O O . ALA A 1 222 ? -20.180 -20.208 -9.257 1.00 41.91 222 ALA A O 1
ATOM 1671 N N . GLY A 1 223 ? -18.641 -19.988 -7.631 1.00 29.14 223 GLY A N 1
ATOM 1672 C CA . GLY A 1 223 ? -19.220 -18.816 -6.987 1.00 29.14 223 GLY A CA 1
ATOM 1673 C C . GLY A 1 223 ? -18.214 -17.677 -7.032 1.00 29.14 223 GLY A C 1
ATOM 1674 O O . GLY A 1 223 ? -17.274 -17.658 -6.244 1.00 29.14 223 GLY A O 1
ATOM 1675 N N . ALA A 1 224 ? -18.397 -16.732 -7.954 1.00 41.47 224 ALA A N 1
ATOM 1676 C CA . ALA A 1 224 ? -17.857 -15.393 -7.767 1.00 41.47 224 ALA A CA 1
ATOM 1677 C C . ALA A 1 224 ? -18.603 -14.794 -6.568 1.00 41.47 224 ALA A C 1
ATOM 1679 O O . ALA A 1 224 ? -19.782 -14.447 -6.666 1.00 41.47 224 ALA A O 1
ATOM 1680 N N . GLU A 1 225 ? -17.950 -14.781 -5.410 1.00 33.19 225 GLU A N 1
ATOM 1681 C CA . GLU A 1 225 ? -18.514 -14.216 -4.194 1.00 33.19 225 GLU A CA 1
ATOM 1682 C C . GLU A 1 225 ? -18.535 -12.691 -4.348 1.00 33.19 225 GLU A C 1
ATOM 1684 O O . GLU A 1 225 ? -17.504 -12.021 -4.345 1.00 33.19 225 GLU A O 1
ATOM 1689 N N . ALA A 1 226 ? -19.729 -12.137 -4.560 1.00 31.03 226 ALA A N 1
ATOM 1690 C CA . ALA A 1 226 ? -19.945 -10.701 -4.535 1.00 31.03 226 ALA A CA 1
ATOM 1691 C C . ALA A 1 226 ? -19.651 -10.190 -3.117 1.00 31.03 226 ALA A C 1
ATOM 1693 O O . ALA A 1 226 ? -20.367 -10.524 -2.177 1.00 31.03 226 ALA A O 1
ATOM 1694 N N . ASN A 1 227 ? -18.597 -9.389 -2.975 1.00 39.38 227 ASN A N 1
ATOM 1695 C CA . ASN A 1 227 ? -18.185 -8.737 -1.735 1.00 39.38 227 ASN A CA 1
ATOM 1696 C C . ASN A 1 227 ? -19.144 -7.568 -1.411 1.00 39.38 227 ASN A C 1
ATOM 1698 O O . ASN A 1 227 ? -19.088 -6.540 -2.092 1.00 39.38 227 ASN A O 1
ATOM 1702 N N . PRO A 1 228 ? -20.032 -7.659 -0.400 1.00 38.31 228 PRO A N 1
ATOM 1703 C CA . PRO A 1 228 ? -20.945 -6.577 -0.066 1.00 38.31 228 PRO A CA 1
ATOM 1704 C C . PRO A 1 228 ? -20.244 -5.633 0.919 1.00 38.31 228 PRO A C 1
ATOM 1706 O O . PRO A 1 228 ? -20.493 -5.672 2.122 1.00 38.31 228 PRO A O 1
ATOM 1709 N N . LYS A 1 229 ? -19.320 -4.801 0.428 1.00 44.44 229 LYS A N 1
ATOM 1710 C CA . LYS A 1 229 ? -18.596 -3.817 1.252 1.00 44.44 229 LYS A CA 1
ATOM 1711 C C . LYS A 1 229 ? -18.796 -2.395 0.741 1.00 44.44 229 LYS A C 1
ATOM 1713 O O . LYS A 1 229 ? -17.874 -1.749 0.259 1.00 44.44 229 LYS A O 1
ATOM 1718 N N . THR A 1 230 ? -19.998 -1.877 0.952 1.00 39.03 230 THR A N 1
ATOM 1719 C CA . THR A 1 230 ? -20.202 -0.439 1.157 1.00 39.03 230 THR A CA 1
ATOM 1720 C C . THR A 1 230 ? -20.608 -0.240 2.607 1.00 39.03 230 THR A C 1
ATOM 1722 O O . THR A 1 230 ? -21.786 -0.140 2.948 1.00 39.03 230 THR A O 1
ATOM 1725 N N . GLY A 1 231 ? -19.598 -0.234 3.476 1.00 41.38 231 GLY A N 1
ATOM 1726 C CA . GLY A 1 231 ? -19.686 0.349 4.807 1.00 41.38 231 GLY A CA 1
ATOM 1727 C C . GLY A 1 231 ? -19.732 1.869 4.704 1.00 41.38 231 GLY A C 1
ATOM 1728 O O . GLY A 1 231 ? -18.869 2.545 5.258 1.00 41.38 231 GLY A O 1
ATOM 1729 N N . ASP A 1 232 ? -20.737 2.401 4.006 1.00 36.16 232 ASP A N 1
ATOM 1730 C CA . ASP A 1 232 ? -21.175 3.755 4.303 1.00 36.16 232 ASP A CA 1
ATOM 1731 C C . ASP A 1 232 ? -21.562 3.739 5.776 1.00 36.16 232 ASP A C 1
ATOM 1733 O O . ASP A 1 232 ? -22.306 2.863 6.229 1.00 36.16 232 ASP A O 1
ATOM 1737 N N . THR A 1 233 ? -20.991 4.660 6.543 1.00 42.84 233 THR A N 1
ATOM 1738 C CA . THR A 1 233 ? -21.171 4.799 7.987 1.00 42.84 233 THR A CA 1
ATOM 1739 C C . THR A 1 233 ? -22.603 5.240 8.305 1.00 42.84 233 THR A C 1
ATOM 1741 O O . THR A 1 233 ? -22.873 6.329 8.805 1.00 42.84 233 THR A O 1
ATOM 1744 N N . MET A 1 234 ? -23.570 4.366 8.034 1.00 45.84 234 MET A N 1
ATOM 1745 C CA . MET A 1 234 ? -24.936 4.447 8.517 1.00 45.84 234 MET A CA 1
ATOM 1746 C C . MET A 1 234 ? -24.890 4.217 10.020 1.00 45.84 234 MET A C 1
ATOM 1748 O O . MET A 1 234 ? -24.939 3.092 10.500 1.00 45.84 234 MET A O 1
ATOM 1752 N N . ASN A 1 235 ? -24.722 5.333 10.725 1.00 48.72 235 ASN A N 1
ATOM 1753 C CA . ASN A 1 235 ? -24.786 5.568 12.161 1.00 48.72 235 ASN A CA 1
ATOM 1754 C C . ASN A 1 235 ? -25.557 4.461 12.919 1.00 48.72 235 ASN A C 1
ATOM 1756 O O . ASN A 1 235 ? -26.749 4.585 13.205 1.00 48.72 235 ASN A O 1
ATOM 1760 N N . VAL A 1 236 ? -24.873 3.355 13.233 1.00 50.38 236 VAL A N 1
ATOM 1761 C CA . VAL A 1 236 ? -25.439 2.172 13.912 1.00 50.38 236 VAL A CA 1
ATOM 1762 C C . VAL A 1 236 ? -26.013 2.573 15.274 1.00 50.38 236 VAL A C 1
ATOM 1764 O O . VAL A 1 236 ? -27.033 2.047 15.716 1.00 50.38 236 VAL A O 1
ATOM 1767 N N . THR A 1 237 ? -25.428 3.603 15.888 1.00 47.94 237 THR A N 1
ATOM 1768 C CA . THR A 1 237 ? -25.907 4.264 17.105 1.00 47.94 237 THR A CA 1
ATOM 1769 C C . THR A 1 237 ? -27.299 4.877 16.935 1.00 47.94 237 THR A C 1
ATOM 1771 O O . THR A 1 237 ? -28.127 4.770 17.838 1.00 47.94 237 THR A O 1
ATOM 1774 N N . LEU A 1 238 ? -27.598 5.478 15.776 1.00 48.19 238 LEU A N 1
ATOM 1775 C CA . LEU A 1 238 ? -28.901 6.082 15.484 1.00 48.19 238 LEU A CA 1
ATOM 1776 C C . LEU A 1 238 ? -29.988 5.010 15.340 1.00 48.19 238 LEU A C 1
ATOM 1778 O O . LEU A 1 238 ? -31.048 5.126 15.954 1.00 48.19 238 LEU A O 1
ATOM 1782 N N . TYR A 1 239 ? -29.718 3.935 14.596 1.00 51.06 239 TYR A N 1
ATOM 1783 C CA . TYR A 1 239 ? -30.668 2.826 14.455 1.00 51.06 239 TYR A CA 1
ATOM 1784 C C . TYR A 1 239 ? -30.840 2.036 15.757 1.00 51.06 239 TYR A C 1
ATOM 1786 O O . TYR A 1 239 ? -31.965 1.669 16.097 1.00 51.06 239 TYR A O 1
ATOM 1794 N N . GLY A 1 240 ? -29.767 1.851 16.533 1.00 57.28 240 GLY A N 1
ATOM 1795 C CA . GLY A 1 240 ? -29.830 1.262 17.872 1.00 57.28 240 GLY A CA 1
ATOM 1796 C C . GLY A 1 240 ? -30.695 2.084 18.835 1.00 57.28 240 GLY A C 1
ATOM 1797 O O . GLY A 1 240 ? -31.541 1.524 19.535 1.00 57.28 240 GLY A O 1
ATOM 1798 N N . LEU A 1 241 ? -30.560 3.415 18.821 1.00 55.03 241 LEU A N 1
ATOM 1799 C CA . LEU A 1 241 ? -31.403 4.322 19.610 1.00 55.03 241 LEU A CA 1
ATOM 1800 C C . LEU A 1 241 ? -32.870 4.288 19.164 1.00 55.03 241 LEU A C 1
ATOM 1802 O O . LEU A 1 241 ? -33.760 4.204 20.010 1.00 55.03 241 LEU A O 1
ATOM 1806 N N . ILE A 1 242 ? -33.142 4.301 17.857 1.00 63.16 242 ILE A N 1
ATOM 1807 C CA . ILE A 1 242 ? -34.511 4.217 17.319 1.00 63.16 242 ILE A CA 1
ATOM 1808 C C . ILE A 1 242 ? -35.161 2.865 17.673 1.00 63.16 242 ILE A C 1
ATOM 1810 O O . ILE A 1 242 ? -36.333 2.822 18.063 1.00 63.16 242 ILE A O 1
ATOM 1814 N N . ALA A 1 243 ? -34.410 1.763 17.610 1.00 57.53 243 ALA A N 1
ATOM 1815 C CA . ALA A 1 243 ? -34.883 0.433 17.998 1.00 57.53 243 ALA A CA 1
ATOM 1816 C C . ALA A 1 243 ? -35.179 0.334 19.509 1.00 57.53 243 ALA A C 1
ATOM 1818 O O . ALA A 1 243 ? -36.219 -0.190 19.908 1.00 57.53 243 ALA A O 1
ATOM 1819 N N . LEU A 1 244 ? -34.323 0.907 20.362 1.00 58.31 244 LEU A N 1
ATOM 1820 C CA . LEU A 1 244 ? -34.549 0.962 21.812 1.00 58.31 244 LEU A CA 1
ATOM 1821 C C . LEU A 1 244 ? -35.761 1.826 22.185 1.00 58.31 244 LEU A C 1
ATOM 1823 O O . LEU A 1 244 ? -36.578 1.419 23.015 1.00 58.31 244 LEU A O 1
ATOM 1827 N N . LEU A 1 245 ? -35.913 2.995 21.556 1.00 61.66 245 LEU A N 1
ATOM 1828 C CA . LEU A 1 245 ? -37.043 3.897 21.798 1.00 61.66 245 LEU A CA 1
ATOM 1829 C C . LEU A 1 245 ? -38.374 3.271 21.354 1.00 61.66 245 LEU A C 1
ATOM 1831 O O . LEU A 1 245 ? -39.370 3.360 22.076 1.00 61.66 245 LEU A O 1
ATOM 1835 N N . SER A 1 246 ? -38.392 2.580 20.211 1.00 61.22 246 SER A N 1
ATOM 1836 C CA . SER A 1 246 ? -39.590 1.884 19.720 1.00 61.22 246 SER A CA 1
ATOM 1837 C C . SER A 1 246 ? -39.942 0.647 20.561 1.00 61.22 246 SER A C 1
ATOM 1839 O O . SER A 1 246 ? -41.116 0.447 20.888 1.00 61.22 246 SER A O 1
ATOM 1841 N N . GLY A 1 247 ? -38.946 -0.126 21.010 1.00 60.78 247 GLY A N 1
ATOM 1842 C CA . GLY A 1 247 ? -39.140 -1.246 21.936 1.00 60.78 247 GLY A CA 1
ATOM 1843 C C . GLY A 1 247 ? -39.666 -0.810 23.310 1.00 60.78 247 GLY A C 1
ATOM 1844 O O . GLY A 1 247 ? -40.616 -1.402 23.834 1.00 60.78 247 GLY A O 1
ATOM 1845 N N . GLY A 1 248 ? -39.116 0.273 23.870 1.00 68.56 248 GLY A N 1
ATOM 1846 C CA . GLY A 1 248 ? -39.576 0.857 25.134 1.00 68.56 248 GLY A CA 1
ATOM 1847 C C . GLY A 1 248 ? -41.019 1.372 25.062 1.00 68.56 248 GLY A C 1
ATOM 1848 O O . GLY A 1 248 ? -41.822 1.102 25.962 1.00 68.56 248 GLY A O 1
ATOM 1849 N N . ALA A 1 249 ? -41.385 2.042 23.965 1.00 63.75 249 ALA A N 1
ATOM 1850 C CA . ALA A 1 249 ? -42.743 2.536 23.740 1.00 63.75 249 ALA A CA 1
ATOM 1851 C C . ALA A 1 249 ? -43.769 1.393 23.619 1.00 63.75 249 ALA A C 1
ATOM 1853 O O . ALA A 1 249 ? -44.838 1.456 24.234 1.00 63.75 249 ALA A O 1
ATOM 1854 N N . ALA A 1 250 ? -43.434 0.318 22.897 1.00 62.66 250 ALA A N 1
ATOM 1855 C CA . ALA A 1 250 ? -44.299 -0.854 22.762 1.00 62.66 250 ALA A CA 1
ATOM 1856 C C . ALA A 1 250 ? -44.550 -1.549 24.115 1.00 62.66 250 ALA A C 1
ATOM 1858 O O . ALA A 1 250 ? -45.686 -1.927 24.427 1.00 62.66 250 ALA A O 1
ATOM 1859 N N . LEU A 1 251 ? -43.516 -1.659 24.958 1.00 63.72 251 LEU A N 1
ATOM 1860 C CA . LEU A 1 251 ? -43.628 -2.255 26.290 1.00 63.72 251 LEU A CA 1
ATOM 1861 C C . LEU A 1 251 ? -44.492 -1.398 27.231 1.00 63.72 251 LEU A C 1
ATOM 1863 O O . LEU A 1 251 ? -45.372 -1.921 27.920 1.00 63.72 251 LEU A O 1
ATOM 1867 N N . ALA A 1 252 ? -44.303 -0.075 27.217 1.00 67.44 252 ALA A N 1
ATOM 1868 C CA . ALA A 1 252 ? -45.112 0.857 28.001 1.00 67.44 252 ALA A CA 1
ATOM 1869 C C . ALA A 1 252 ? -46.597 0.813 27.595 1.00 67.44 252 ALA A C 1
ATOM 1871 O O . ALA A 1 252 ? -47.484 0.795 28.456 1.00 67.44 252 ALA A O 1
ATOM 1872 N N . PHE A 1 253 ? -46.880 0.719 26.291 1.00 67.62 253 PHE A N 1
ATOM 1873 C CA . PHE A 1 253 ? -48.244 0.607 25.770 1.00 67.62 253 PHE A CA 1
ATOM 1874 C C . PHE A 1 253 ? -48.915 -0.708 26.201 1.00 67.62 253 PHE A C 1
ATOM 1876 O O . PHE A 1 253 ? -50.067 -0.709 26.644 1.00 67.62 253 PHE A O 1
ATOM 1883 N N . ALA A 1 254 ? -48.177 -1.822 26.167 1.00 66.12 254 ALA A N 1
ATOM 1884 C CA . ALA A 1 254 ? -48.656 -3.120 26.636 1.00 66.12 254 ALA A CA 1
ATOM 1885 C C . ALA A 1 254 ? -48.958 -3.129 28.148 1.00 66.12 254 ALA A C 1
ATOM 1887 O O . ALA A 1 254 ? -49.974 -3.687 28.575 1.00 66.12 254 ALA A O 1
ATOM 1888 N N . ILE A 1 255 ? -48.125 -2.471 28.964 1.00 72.94 255 ILE A N 1
ATOM 1889 C CA . ILE A 1 255 ? -48.353 -2.324 30.412 1.00 72.94 255 ILE A CA 1
ATOM 1890 C C . ILE A 1 255 ? -49.605 -1.476 30.683 1.00 72.94 255 ILE A C 1
ATOM 1892 O O . ILE A 1 255 ? -50.434 -1.852 31.518 1.00 72.94 255 ILE A O 1
ATOM 1896 N N . LYS A 1 256 ? -49.789 -0.367 29.954 1.00 71.75 256 LYS A N 1
ATOM 1897 C CA . LYS A 1 256 ? -50.957 0.517 30.103 1.00 71.75 256 LYS A CA 1
ATOM 1898 C C . LYS A 1 256 ? -52.265 -0.189 29.724 1.00 71.75 256 LYS A C 1
ATOM 1900 O O . LYS A 1 256 ? -53.234 -0.119 30.476 1.00 71.75 256 LYS A O 1
ATOM 1905 N N . LEU A 1 257 ? -52.275 -0.949 28.625 1.00 65.06 257 LEU A N 1
ATOM 1906 C CA . LEU A 1 257 ? -53.428 -1.762 28.208 1.00 65.06 257 LEU A CA 1
ATOM 1907 C C . LEU A 1 25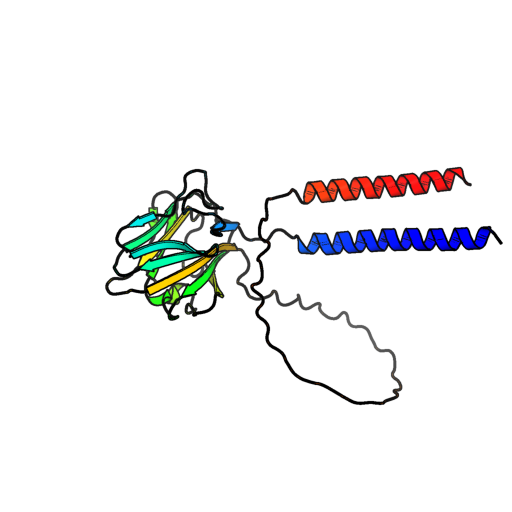7 ? -53.779 -2.874 29.208 1.00 65.06 257 LEU A C 1
ATOM 1909 O O . LEU A 1 257 ? -54.944 -3.262 29.308 1.00 65.06 257 LEU A O 1
ATOM 1913 N N . ARG A 1 258 ? -52.791 -3.393 29.947 1.00 65.81 258 ARG A N 1
ATOM 1914 C CA . ARG A 1 258 ? -53.007 -4.406 30.988 1.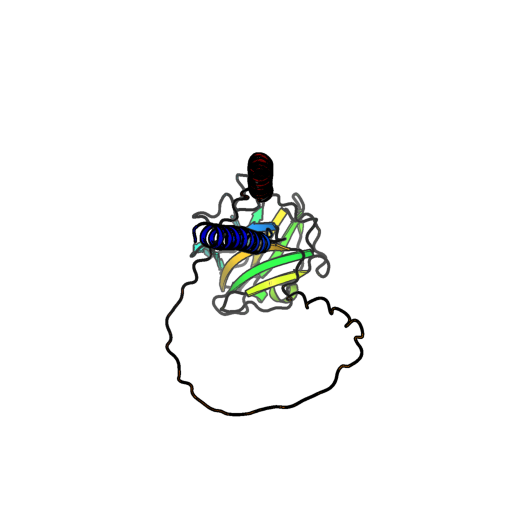00 65.81 258 ARG A CA 1
ATOM 1915 C C . ARG A 1 258 ? -53.658 -3.815 32.238 1.00 65.81 258 ARG A C 1
ATOM 1917 O O . ARG A 1 258 ? -54.536 -4.462 32.794 1.00 65.81 258 ARG A O 1
ATOM 1924 N N . ARG A 1 259 ? -53.272 -2.595 32.632 1.00 71.81 259 ARG A N 1
ATOM 1925 C CA . ARG A 1 259 ? -53.876 -1.864 33.763 1.00 71.81 259 ARG A CA 1
ATOM 1926 C C . ARG A 1 259 ? -55.291 -1.357 33.473 1.00 71.81 259 ARG A C 1
ATOM 1928 O O . ARG A 1 259 ? -56.081 -1.246 34.389 1.00 71.81 259 ARG A O 1
ATOM 1935 N N . ALA A 1 260 ? -55.625 -1.076 32.213 1.00 68.12 260 ALA A N 1
ATOM 1936 C CA . ALA A 1 260 ? -56.973 -0.642 31.826 1.00 68.12 260 ALA A CA 1
ATOM 1937 C C . ALA A 1 260 ? -58.012 -1.785 31.773 1.00 68.12 260 ALA A C 1
ATOM 1939 O O . ALA A 1 260 ? -59.192 -1.532 31.556 1.00 68.12 260 ALA A O 1
ATOM 1940 N N . LYS A 1 261 ? -57.575 -3.046 31.903 1.00 57.22 261 LYS A N 1
ATOM 1941 C CA . LYS A 1 261 ? -58.433 -4.247 31.876 1.00 57.22 261 LYS A CA 1
ATOM 1942 C C . LYS A 1 261 ? -58.525 -4.963 33.231 1.00 57.22 261 LYS A C 1
ATOM 1944 O O . LYS A 1 261 ? -59.157 -6.017 33.297 1.00 57.22 261 LYS A O 1
ATOM 1949 N N . SER A 1 262 ? -57.859 -4.429 34.252 1.00 53.00 262 SER A N 1
ATOM 1950 C CA . SER A 1 262 ? -57.942 -4.827 35.664 1.00 53.00 262 SER A CA 1
ATOM 1951 C C . SER A 1 262 ? -58.766 -3.804 36.420 1.00 53.00 262 SER A C 1
ATOM 1953 O O . SER A 1 262 ? -59.627 -4.236 37.209 1.00 53.00 262 SER A O 1
#

Foldseek 3Di:
DVPVVVVVVVVVVVVVVVVVVVVVVVVLVVPPPAQKAFPAQQPDFFQADGDQFDHGKGWDWDPFFPDWGQDPSWIKTWGAFWTKIKIFGFHQLQPFFKKKWFKAWCAKQCQQFWFKWFDAPPDIDGLPHRRCRQQVHIHHRHTDIGIGGCVVSVNDGRTRMIMTTGDGRDTTMMIIRTIITHRDRPPDPPPPPPDDDDDDDDDDDDDDDDDDDDDDDDDDDDDPDDDPDPPPVPPSVVVVVVVVVVVVVVVVVVVVVVVVVD